Protein AF-A0A1J4J534-F1 (afdb_monomer_lite)

Organism: NCBI:txid1144522

Sequence (271 aa):
MEREEYMNDSELQEKEKAMLKSIDQSIEGYMKKGAIVITKHSIHNPIEQKQQHNYKYKQYKNELNTGKFEAQESDIGNINLQFDLSPPSSLIRNDHLQERHLTQEQRFKKMMSFYTNEPTISAIVDRAQLEAEKSYITNMKKPCSELLNNQKRLVKIKKHLNKKMKSNPNILQEQYNLLESKFNTAPKKTDAFTRDDVLQKVAELMNDLSSIHKTNDELQDQIQIISKAKATLEMEKSGIEVAISVEKERLSKAQQRFNQLIGRNSELLEM

Foldseek 3Di:
DDDDDDDDVVVVVVVVVVVVVVVVVVVVVVVVVPPPPPDDDDDDDDDDDDDPPPPVVVVVVVCVVVVVDDDDPVVVVVVPPPPPPPDPPDPCPVVNVVVVPDDPLRVQLVVCVVPDPNVVSVVVVVVVVVVVVVVCCVVVVVVVVVVVVVVVVVVVVVVVVVVVCVVPVCVVVVVVVVVVVCVPDDDDDDPPDDPVNVVVVVVVVVVVVVVVVVVVVVVVVVVVVVVVVVVVVVVVVVVVVVVVVVVVVVVVVVVVVVVVVVVVVVVVVVD

Secondary structure (DSSP, 8-state):
--------HHHHHHHHHHHHHHHHHHHHHHHHHT-------------------THHHHHHHHHHHTTS----THHHHGGG-------S-SSS-HHHHHGGGS-HHHHHHHHHTTTS-HHHHHHHHHHHHHHHHHHHHHHHHHHHHHHHHHHHHHHHHHHHHHHHHHH-TTHHHHHHHHHHHHHSSPPP--SS--HHHHHHHHHHHHHHHHHHHHHHHHHHHHHHHHHHHHHHHHHHHHHHHHHHHHHHHHHHHHHHHHHHHHHHHHHHH--

Radius of gyration: 39.92 Å; chains: 1; bounding box: 100×69×108 Å

pLDDT: mean 72.11, std 18.23, range [30.11, 94.0]

Structure (mmCIF, N/CA/C/O backbone):
data_AF-A0A1J4J534-F1
#
_entry.id   AF-A0A1J4J534-F1
#
loop_
_atom_site.group_PDB
_atom_site.id
_atom_site.type_symbol
_atom_site.label_atom_id
_atom_site.label_alt_id
_atom_site.label_comp_id
_atom_site.label_asym_id
_atom_site.label_entity_id
_atom_site.label_seq_id
_atom_site.pdbx_PDB_ins_code
_atom_site.Cartn_x
_atom_site.Cartn_y
_atom_site.Cartn_z
_atom_site.occupancy
_atom_site.B_iso_or_equiv
_atom_site.auth_seq_id
_atom_site.auth_comp_id
_atom_site.auth_asym_id
_atom_site.auth_atom_id
_atom_site.pdbx_PDB_model_num
ATOM 1 N N . MET A 1 1 ? 4.276 -19.195 -64.394 1.00 37.50 1 MET A N 1
ATOM 2 C CA . MET A 1 1 ? 2.919 -18.774 -63.986 1.00 37.50 1 MET A CA 1
ATOM 3 C C . MET A 1 1 ? 2.539 -19.644 -62.809 1.00 37.50 1 MET A C 1
ATOM 5 O O . MET A 1 1 ? 2.027 -20.736 -63.010 1.00 37.50 1 MET A O 1
ATOM 9 N N . GLU A 1 2 ? 2.888 -19.206 -61.607 1.00 41.00 2 GLU A N 1
ATOM 10 C CA . GLU A 1 2 ? 2.475 -19.865 -60.368 1.00 41.00 2 GLU A CA 1
ATOM 11 C C . GLU A 1 2 ? 1.205 -19.153 -59.897 1.00 41.00 2 GLU A C 1
ATOM 13 O O . GLU A 1 2 ? 1.174 -17.926 -59.817 1.00 41.00 2 GLU A O 1
ATOM 18 N N . ARG A 1 3 ? 0.118 -19.914 -59.736 1.00 44.62 3 ARG A N 1
ATOM 19 C CA . ARG A 1 3 ? -1.152 -19.414 -59.208 1.00 44.62 3 ARG A CA 1
ATOM 20 C C . ARG A 1 3 ? -1.053 -19.465 -57.689 1.00 44.62 3 ARG A C 1
ATOM 22 O O . ARG A 1 3 ? -0.983 -20.555 -57.134 1.00 44.62 3 ARG A O 1
ATOM 29 N N . GLU A 1 4 ? -1.044 -18.308 -57.042 1.00 50.31 4 GLU A N 1
ATOM 30 C CA . GLU A 1 4 ? -1.287 -18.218 -55.605 1.00 50.31 4 GLU A CA 1
ATOM 31 C C . GLU A 1 4 ? -2.765 -18.550 -55.348 1.00 50.31 4 GLU A C 1
ATOM 33 O O . GLU A 1 4 ? -3.672 -17.877 -55.844 1.00 50.31 4 GLU A O 1
ATOM 38 N N . GLU A 1 5 ? -3.007 -19.647 -54.632 1.00 52.44 5 GLU A N 1
ATOM 39 C CA . GLU A 1 5 ? -4.326 -20.023 -54.132 1.00 52.44 5 GLU A CA 1
ATOM 40 C C . GLU A 1 5 ? -4.675 -19.114 -52.949 1.00 52.44 5 GLU A C 1
ATOM 42 O O . GLU A 1 5 ? -4.169 -19.272 -51.838 1.00 52.44 5 GLU A O 1
ATOM 47 N N . TYR A 1 6 ? -5.535 -18.126 -53.194 1.00 52.31 6 TYR A N 1
ATOM 48 C CA . TYR A 1 6 ? -6.142 -17.333 -52.131 1.00 52.31 6 TYR A CA 1
ATOM 49 C C . TYR A 1 6 ? -7.088 -18.230 -51.324 1.00 52.31 6 TYR A C 1
ATOM 51 O O . TYR A 1 6 ? -8.120 -18.672 -51.832 1.00 52.31 6 TYR A O 1
ATOM 59 N N . MET A 1 7 ? -6.725 -18.500 -50.068 1.00 54.75 7 MET A N 1
ATOM 60 C CA . MET A 1 7 ? -7.613 -19.128 -49.088 1.00 54.75 7 MET A CA 1
ATOM 61 C C . MET A 1 7 ? -8.902 -18.306 -48.986 1.00 54.75 7 MET A C 1
ATOM 63 O O . MET A 1 7 ? -8.864 -17.099 -48.760 1.00 54.75 7 MET A O 1
ATOM 67 N N . ASN A 1 8 ? -10.034 -18.971 -49.192 1.00 63.62 8 ASN A N 1
ATOM 68 C CA . ASN A 1 8 ? -11.353 -18.357 -49.266 1.00 63.62 8 ASN A CA 1
ATOM 69 C C . ASN A 1 8 ? -11.766 -17.860 -47.865 1.00 63.62 8 ASN A C 1
ATOM 71 O O . ASN A 1 8 ? -11.670 -18.626 -46.905 1.00 63.62 8 ASN A O 1
ATOM 75 N N . ASP A 1 9 ? -12.258 -16.623 -47.727 1.00 57.19 9 ASP A N 1
ATOM 76 C CA . ASP A 1 9 ? -12.610 -16.005 -46.427 1.00 57.19 9 ASP A CA 1
ATOM 77 C C . ASP A 1 9 ? -13.566 -16.870 -45.576 1.00 57.19 9 ASP A C 1
ATOM 79 O O . ASP A 1 9 ? -13.544 -16.835 -44.344 1.00 57.19 9 ASP A O 1
ATOM 83 N N . SER A 1 10 ? -14.361 -17.716 -46.235 1.00 65.12 10 SER A N 1
ATOM 84 C CA . SER A 1 10 ? -15.246 -18.695 -45.597 1.00 65.12 10 SER A CA 1
ATOM 85 C C . SER A 1 10 ? -14.497 -19.765 -44.787 1.00 65.12 10 SER A C 1
ATOM 87 O O . SER A 1 10 ? -14.966 -20.154 -43.720 1.00 65.12 10 SER A O 1
ATOM 89 N N . GLU A 1 11 ? -13.333 -20.237 -45.241 1.00 64.06 11 GLU A N 1
ATOM 90 C CA . GLU A 1 11 ? -12.540 -21.243 -44.511 1.00 64.06 11 GLU A CA 1
ATOM 91 C C . GLU A 1 11 ? -11.846 -20.646 -43.283 1.00 64.06 11 GLU A C 1
ATOM 93 O O . GLU A 1 11 ? -11.614 -21.331 -42.282 1.00 64.06 11 GLU A O 1
ATOM 98 N N . LEU A 1 12 ? -11.522 -19.354 -43.345 1.00 64.88 12 LEU A N 1
ATOM 99 C CA . LEU A 1 12 ? -10.913 -18.620 -42.241 1.00 64.88 12 LEU A CA 1
ATOM 100 C C . LEU A 1 12 ? -11.921 -18.437 -41.097 1.00 64.88 12 LEU A C 1
ATOM 102 O O . LEU A 1 12 ? -11.598 -18.714 -39.940 1.00 64.88 12 LEU A O 1
ATOM 106 N N . GLN A 1 13 ? -13.170 -18.106 -41.435 1.00 68.38 13 GLN A N 1
ATOM 107 C CA . GLN A 1 13 ? -14.275 -18.021 -40.476 1.00 68.38 13 GLN A CA 1
ATOM 108 C C . GLN A 1 13 ? -14.634 -19.383 -39.860 1.00 68.38 13 GLN A C 1
ATOM 110 O O . GLN A 1 13 ? -14.943 -19.467 -38.668 1.00 68.38 13 GLN A O 1
ATOM 115 N N . GLU A 1 14 ? -14.563 -20.477 -40.626 1.00 73.50 14 GLU A N 1
ATOM 116 C CA . GLU A 1 14 ? -14.789 -21.823 -40.082 1.00 73.50 14 GLU A CA 1
ATOM 117 C C . GLU A 1 14 ? -13.705 -22.242 -39.081 1.00 73.50 14 GLU A C 1
ATOM 119 O O . GLU A 1 14 ? -14.021 -22.804 -38.026 1.00 73.50 14 GLU A O 1
ATOM 124 N N . LYS A 1 15 ? -12.435 -21.921 -39.359 1.00 73.75 15 LYS A N 1
ATOM 125 C CA . LYS A 1 15 ? -11.322 -22.190 -38.435 1.00 73.75 15 LYS A CA 1
ATOM 126 C C . LYS A 1 15 ? -11.412 -21.352 -37.164 1.00 73.75 15 LYS A C 1
ATOM 128 O O . LYS A 1 15 ? -11.179 -21.880 -36.076 1.00 73.75 15 LYS A O 1
ATOM 133 N N . GLU A 1 16 ? -11.812 -20.089 -37.278 1.00 66.81 16 GLU A N 1
ATOM 134 C CA . GLU A 1 16 ? -12.048 -19.216 -36.125 1.00 66.81 16 GLU A CA 1
ATOM 135 C C . GLU A 1 16 ? -13.178 -19.761 -35.237 1.00 66.81 16 GLU A C 1
ATOM 137 O O . GLU A 1 16 ? -13.026 -19.891 -34.020 1.00 66.81 16 GLU A O 1
ATOM 142 N N . LYS A 1 17 ? -14.279 -20.219 -35.842 1.00 80.50 17 LYS A N 1
ATOM 143 C CA . LYS A 1 17 ? -15.398 -20.832 -35.115 1.00 80.50 17 LYS A CA 1
ATOM 144 C C . LYS A 1 17 ? -15.013 -22.149 -34.431 1.00 80.50 17 LYS A C 1
ATOM 146 O O . LYS A 1 17 ? -15.467 -22.420 -33.317 1.00 80.50 17 LYS A O 1
ATOM 151 N N . ALA A 1 18 ? -14.170 -22.964 -35.067 1.00 74.19 18 ALA A N 1
ATOM 152 C CA . ALA A 1 18 ? -13.641 -24.192 -34.473 1.00 74.19 18 ALA A CA 1
ATOM 153 C C . ALA A 1 18 ? -12.723 -23.902 -33.271 1.00 74.19 18 ALA A C 1
ATOM 155 O O . ALA A 1 18 ? -12.807 -24.588 -32.250 1.00 74.19 18 ALA A O 1
ATOM 156 N N . MET A 1 19 ? -11.900 -22.853 -33.361 1.00 75.81 19 MET A N 1
ATOM 157 C CA . MET A 1 19 ? -11.036 -22.401 -32.271 1.00 75.81 19 MET A CA 1
ATOM 158 C C . MET A 1 19 ? -11.850 -21.896 -31.074 1.00 75.81 19 MET A C 1
ATOM 160 O O . MET A 1 19 ? -11.608 -22.334 -29.949 1.00 75.81 19 MET A O 1
ATOM 164 N N . LEU A 1 20 ? -12.858 -21.048 -31.305 1.00 75.25 20 LEU A N 1
ATOM 165 C CA . LEU A 1 20 ? -13.743 -20.549 -30.245 1.00 75.25 20 LEU A CA 1
ATOM 166 C C . LEU A 1 20 ? -14.453 -21.698 -29.515 1.00 75.25 20 LEU A C 1
ATOM 168 O O . LEU A 1 20 ? -14.466 -21.749 -28.287 1.00 75.25 20 LEU A O 1
ATOM 172 N N . LYS A 1 21 ? -14.922 -22.708 -30.257 1.00 81.94 21 LYS A N 1
ATOM 173 C CA . LYS A 1 21 ? -15.550 -23.902 -29.674 1.00 81.94 21 LYS A CA 1
ATOM 174 C C . LYS A 1 21 ? -14.589 -24.727 -28.804 1.00 81.94 21 LYS A C 1
ATOM 176 O O . LYS A 1 21 ? -15.008 -25.291 -27.794 1.00 81.94 21 LYS A O 1
ATOM 181 N N . SER A 1 22 ? -13.305 -24.795 -29.166 1.00 75.56 22 SER A N 1
ATOM 182 C CA . SER A 1 22 ? -12.268 -25.460 -28.359 1.00 75.56 22 SER A CA 1
ATOM 183 C C . SER A 1 22 ? -11.968 -24.708 -27.057 1.00 75.56 22 SER A C 1
ATOM 185 O O . SER A 1 22 ? -11.650 -25.328 -26.036 1.00 75.56 22 SER A O 1
ATOM 187 N N . ILE A 1 23 ? -12.052 -23.377 -27.088 1.00 67.69 23 ILE A N 1
ATOM 188 C CA . ILE A 1 23 ? -11.861 -22.523 -25.912 1.00 67.69 23 ILE A CA 1
ATOM 189 C C . ILE A 1 23 ? -13.025 -22.728 -24.935 1.00 67.69 23 ILE A C 1
ATOM 191 O O . ILE A 1 23 ? -12.783 -23.020 -23.763 1.00 67.69 23 ILE A O 1
ATOM 195 N N . ASP A 1 24 ? -14.266 -22.713 -25.424 1.00 74.25 24 ASP A N 1
ATOM 196 C CA . ASP A 1 24 ? -15.460 -22.929 -24.594 1.00 74.25 24 ASP A CA 1
ATOM 197 C C . ASP A 1 24 ? -15.456 -24.305 -23.907 1.00 74.25 24 ASP A C 1
ATOM 199 O O . ASP A 1 24 ? -15.734 -24.415 -22.710 1.00 74.25 24 ASP A O 1
ATOM 203 N N . GLN A 1 25 ? -15.048 -25.360 -24.623 1.00 72.81 25 GLN A N 1
ATOM 204 C CA . GLN A 1 25 ? -14.908 -26.707 -24.052 1.00 72.81 25 GLN A CA 1
ATOM 205 C C . GLN A 1 25 ? -13.839 -26.781 -22.951 1.00 72.81 25 GLN A C 1
ATOM 207 O O . GLN A 1 25 ? -14.000 -27.508 -21.966 1.00 72.81 25 GLN A O 1
ATOM 212 N N . SER A 1 26 ? -12.756 -26.013 -23.086 1.00 64.69 26 SER A N 1
ATOM 213 C CA . SER A 1 26 ? -11.688 -25.955 -22.081 1.00 64.69 26 SER A CA 1
ATOM 214 C C . SER A 1 26 ? -12.143 -25.219 -20.817 1.00 64.69 26 SER A C 1
ATOM 216 O O . SER A 1 26 ? -11.839 -25.658 -19.703 1.00 64.69 26 SER A O 1
ATOM 218 N N . ILE A 1 27 ? -12.926 -24.148 -20.980 1.00 63.81 27 ILE A N 1
ATOM 219 C CA . ILE A 1 27 ? -13.520 -23.383 -19.876 1.00 63.81 27 ILE A CA 1
ATOM 220 C C . ILE A 1 27 ? -14.545 -24.239 -19.118 1.00 63.81 27 ILE A C 1
ATOM 222 O O . ILE A 1 27 ? -14.487 -24.310 -17.888 1.00 63.81 27 ILE A O 1
ATOM 226 N N . GLU A 1 28 ? -15.424 -24.967 -19.817 1.00 71.50 28 GLU A N 1
ATOM 227 C CA . GLU A 1 28 ? -16.355 -25.911 -19.178 1.00 71.50 28 GLU A CA 1
ATOM 228 C C . GLU A 1 28 ? -15.626 -27.015 -18.397 1.00 71.50 28 GLU A C 1
ATOM 230 O O . GLU A 1 28 ? -16.038 -27.372 -17.289 1.00 71.50 28 GLU A O 1
ATOM 235 N N . GLY A 1 29 ? -14.534 -27.554 -18.950 1.00 58.31 29 GLY A N 1
ATOM 236 C CA . GLY A 1 29 ? -13.710 -28.562 -18.281 1.00 58.31 29 GLY A CA 1
ATOM 237 C C . GLY A 1 29 ? -13.076 -28.052 -16.983 1.00 58.31 29 GLY A C 1
ATOM 238 O O . GLY A 1 29 ? -12.975 -28.802 -16.009 1.00 58.31 29 GLY A O 1
ATOM 239 N N . TYR A 1 30 ? -12.697 -26.773 -16.942 1.00 55.34 30 TYR A N 1
ATOM 240 C CA . TYR A 1 30 ? -12.161 -26.118 -15.748 1.00 55.34 30 TYR A CA 1
ATOM 241 C C . TYR A 1 30 ? -13.244 -25.832 -14.702 1.00 55.34 30 TYR A C 1
ATOM 243 O O . TYR A 1 30 ? -13.063 -26.150 -13.526 1.00 55.34 30 TYR A O 1
ATOM 251 N N . MET A 1 31 ? -14.398 -25.317 -15.132 1.00 55.19 31 MET A N 1
ATOM 252 C CA . MET A 1 31 ? -15.548 -25.043 -14.259 1.00 55.19 31 MET A CA 1
ATOM 253 C C . MET A 1 31 ? -16.064 -26.325 -13.585 1.00 55.19 31 MET A C 1
ATOM 255 O O . MET A 1 31 ? -16.343 -26.330 -12.387 1.00 55.19 31 MET A O 1
ATOM 259 N N . LYS A 1 32 ? -16.114 -27.450 -14.316 1.00 55.72 32 LYS A N 1
ATOM 260 C CA . LYS A 1 32 ? -16.551 -28.750 -13.770 1.00 55.72 32 LYS A CA 1
ATOM 261 C C . LYS A 1 32 ? -15.528 -29.391 -12.819 1.00 55.72 32 LYS A C 1
ATOM 263 O O . LYS A 1 32 ? -15.926 -30.143 -11.935 1.00 55.72 32 LYS A O 1
ATOM 268 N N . LYS A 1 33 ? -14.229 -29.080 -12.940 1.00 52.97 33 LYS A N 1
ATOM 269 C CA . LYS A 1 33 ? -13.169 -29.567 -12.025 1.00 52.97 33 LYS A CA 1
ATOM 270 C C . LYS A 1 33 ? -13.004 -28.723 -10.751 1.00 52.97 33 LYS A C 1
ATOM 272 O O . LYS A 1 33 ? -12.312 -29.156 -9.833 1.00 52.97 33 LYS A O 1
ATOM 277 N N . GLY A 1 34 ? -13.648 -27.556 -10.671 1.00 44.41 34 GLY A N 1
ATOM 278 C CA . GLY A 1 34 ? -13.583 -26.637 -9.527 1.00 44.41 34 GLY A CA 1
ATOM 279 C C . GLY A 1 34 ? -14.486 -26.982 -8.335 1.00 44.41 34 GLY A C 1
ATOM 280 O O . GLY A 1 34 ? -14.379 -26.341 -7.294 1.00 44.41 34 GLY A O 1
ATOM 281 N N . ALA A 1 35 ? -15.344 -28.001 -8.428 1.00 43.91 35 ALA A N 1
ATOM 282 C CA . ALA A 1 35 ? -16.186 -28.444 -7.314 1.00 43.91 35 ALA A CA 1
ATOM 283 C C . ALA A 1 35 ? -15.469 -29.486 -6.430 1.00 43.91 35 ALA A C 1
ATOM 285 O O . ALA A 1 35 ? -15.950 -30.603 -6.246 1.00 43.91 35 ALA A O 1
ATOM 286 N N . ILE A 1 36 ? -14.306 -29.136 -5.870 1.00 41.47 36 ILE A N 1
ATOM 287 C CA . ILE A 1 36 ? -13.750 -29.886 -4.736 1.00 41.47 36 ILE A CA 1
ATOM 288 C C . ILE A 1 36 ? -14.523 -29.444 -3.494 1.00 41.47 36 ILE A C 1
ATOM 290 O O . ILE A 1 36 ? -14.346 -28.343 -2.975 1.00 41.47 36 ILE A O 1
ATOM 294 N N . VAL A 1 37 ? -15.416 -30.319 -3.039 1.00 39.72 37 VAL A N 1
ATOM 295 C CA . VAL A 1 37 ? -16.139 -30.203 -1.773 1.00 39.72 37 VAL A CA 1
ATOM 296 C C . VAL A 1 37 ? -15.119 -30.115 -0.634 1.00 39.72 37 VAL A C 1
ATOM 298 O O . VAL A 1 37 ? -14.460 -31.096 -0.299 1.00 39.72 37 VAL A O 1
ATOM 301 N N . ILE A 1 38 ? -14.983 -28.937 -0.024 1.00 36.72 38 ILE A N 1
ATOM 302 C CA . ILE A 1 38 ? -14.217 -28.760 1.213 1.00 36.72 38 ILE A CA 1
ATOM 303 C C . ILE A 1 38 ? -15.053 -29.347 2.356 1.00 36.72 38 ILE A C 1
ATOM 305 O O . ILE A 1 38 ? -15.850 -28.656 2.993 1.00 36.72 38 ILE A O 1
ATOM 309 N N . THR A 1 39 ? -14.888 -30.640 2.632 1.00 35.28 39 THR A N 1
ATOM 310 C CA . THR A 1 39 ? -15.306 -31.215 3.914 1.00 35.28 39 THR A CA 1
ATOM 311 C C . THR A 1 39 ? -14.395 -30.674 5.009 1.00 35.28 39 THR A C 1
ATOM 313 O O . THR A 1 39 ? -13.205 -30.978 5.073 1.00 35.28 39 THR A O 1
ATOM 316 N N . LYS A 1 40 ? -14.975 -29.838 5.872 1.00 36.88 40 LYS A N 1
ATOM 317 C CA . LYS A 1 40 ? -14.389 -29.357 7.122 1.00 36.88 40 LYS A CA 1
ATOM 318 C C . LYS A 1 40 ? -14.014 -30.544 8.010 1.00 36.88 40 LYS A C 1
ATOM 320 O O . LYS A 1 40 ? -14.913 -31.104 8.613 1.00 36.88 40 LYS A O 1
ATOM 325 N N . HIS A 1 41 ? -12.728 -30.859 8.143 1.00 37.03 41 HIS A N 1
ATOM 326 C CA . HIS A 1 41 ? -12.110 -31.379 9.370 1.00 37.03 41 HIS A CA 1
ATOM 327 C C . HIS A 1 41 ? -10.586 -31.268 9.250 1.00 37.03 41 HIS A C 1
ATOM 329 O O . HIS A 1 41 ? -9.970 -31.983 8.471 1.00 37.03 41 HIS A O 1
ATOM 335 N N . SER A 1 42 ? -9.962 -30.415 10.060 1.00 30.11 42 SER A N 1
ATOM 336 C CA . SER A 1 42 ? -8.620 -30.718 10.559 1.00 30.11 42 SER A CA 1
ATOM 337 C C . SER A 1 42 ? -8.472 -30.129 11.948 1.00 30.11 42 SER A C 1
ATOM 339 O O . SER A 1 42 ? -8.307 -28.927 12.145 1.00 30.11 42 SER A O 1
ATOM 341 N N . ILE A 1 43 ? -8.600 -31.036 12.903 1.00 39.88 43 ILE A N 1
ATOM 342 C CA . ILE A 1 43 ? -8.222 -30.888 14.297 1.00 39.88 43 ILE A CA 1
ATOM 343 C C . ILE A 1 43 ? -6.692 -30.764 14.355 1.00 39.88 43 ILE A C 1
ATOM 345 O O . ILE A 1 43 ? -5.972 -31.299 13.513 1.00 39.88 43 ILE A O 1
ATOM 349 N N . HIS A 1 44 ? -6.234 -29.999 15.339 1.00 35.84 44 HIS A N 1
ATOM 350 C CA . HIS A 1 44 ? -4.869 -29.914 15.847 1.00 35.84 44 HIS A CA 1
ATOM 351 C C . HIS A 1 44 ? -4.112 -31.256 15.787 1.00 35.84 44 HIS A C 1
ATOM 353 O O . HIS A 1 44 ? -4.594 -32.236 16.343 1.00 35.84 44 HIS A O 1
ATOM 359 N N . ASN A 1 45 ? -2.909 -31.271 15.208 1.00 34.72 45 ASN A N 1
ATOM 360 C CA . ASN A 1 45 ? -1.879 -32.268 15.509 1.00 34.72 45 ASN A CA 1
ATOM 361 C C . ASN A 1 45 ? -0.492 -31.597 15.525 1.00 34.72 45 ASN A C 1
ATOM 363 O O . ASN A 1 45 ? -0.276 -30.633 14.783 1.00 34.72 45 ASN A O 1
ATOM 367 N N . PRO A 1 46 ? 0.420 -32.045 16.409 1.00 44.38 46 PRO A N 1
ATOM 368 C CA . PRO A 1 46 ? 1.711 -31.412 16.640 1.00 44.38 46 PRO A CA 1
ATOM 369 C C . PRO A 1 46 ? 2.673 -31.674 15.478 1.00 44.38 46 PRO A C 1
ATOM 371 O O . PRO A 1 46 ? 2.477 -32.575 14.669 1.00 44.38 46 PRO A O 1
ATOM 374 N N . ILE A 1 47 ? 3.719 -30.854 15.410 1.00 43.69 47 ILE A N 1
ATOM 375 C CA . ILE A 1 47 ? 4.774 -30.872 14.394 1.00 43.69 47 ILE A CA 1
ATOM 376 C C . ILE A 1 47 ? 5.397 -32.276 14.306 1.00 43.69 47 ILE A C 1
ATOM 378 O O . ILE A 1 47 ? 6.241 -32.640 15.124 1.00 43.69 47 ILE A O 1
ATOM 382 N N . GLU A 1 48 ? 4.995 -33.060 13.304 1.00 39.50 48 GLU A N 1
ATOM 383 C CA . GLU A 1 48 ? 5.682 -34.295 12.938 1.00 39.50 48 GLU A CA 1
ATOM 384 C C . GLU A 1 48 ? 6.998 -33.954 12.230 1.00 39.50 48 GLU A C 1
ATOM 386 O O . GLU A 1 48 ? 7.053 -33.182 11.267 1.00 39.50 48 GLU A O 1
ATOM 391 N N . GLN A 1 49 ? 8.085 -34.532 12.738 1.00 45.19 49 GLN A N 1
ATOM 392 C CA . GLN A 1 49 ? 9.397 -34.505 12.107 1.00 45.19 49 GLN A CA 1
ATOM 393 C C . GLN A 1 49 ? 9.274 -35.071 10.688 1.00 45.19 49 GLN A C 1
ATOM 395 O O . GLN A 1 49 ? 8.901 -36.228 10.502 1.00 45.19 49 GLN A O 1
ATOM 400 N N . LYS A 1 50 ? 9.587 -34.249 9.680 1.00 37.94 50 LYS A N 1
ATOM 401 C CA . LYS A 1 50 ? 9.607 -34.659 8.272 1.00 37.94 50 LYS A CA 1
ATOM 402 C C . LYS A 1 50 ? 10.522 -35.873 8.103 1.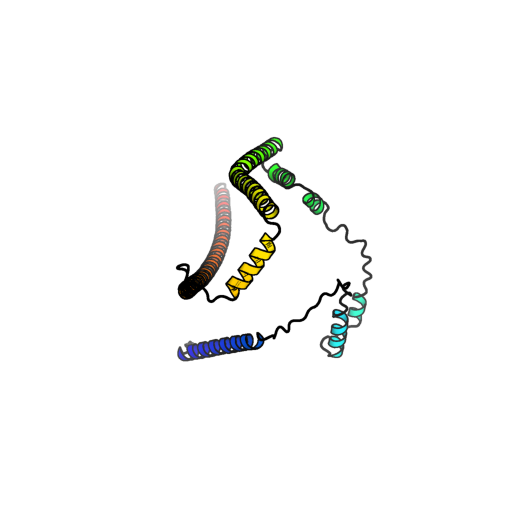00 37.94 50 LYS A C 1
ATOM 404 O O . LYS A 1 50 ? 11.743 -35.729 8.103 1.00 37.94 50 LYS A O 1
ATOM 409 N N . GLN A 1 51 ? 9.938 -37.053 7.909 1.00 44.88 51 GLN A N 1
ATOM 410 C CA . GLN A 1 51 ? 10.663 -38.177 7.331 1.00 44.88 51 GLN A CA 1
ATOM 411 C C . GLN A 1 51 ? 11.144 -37.759 5.938 1.00 44.88 51 GLN A C 1
ATOM 413 O O . GLN A 1 51 ? 10.380 -37.220 5.133 1.00 44.88 51 GLN A O 1
ATOM 418 N N . GLN A 1 52 ? 12.434 -37.959 5.675 1.00 45.75 52 GLN A N 1
ATOM 419 C CA . GLN A 1 52 ? 13.040 -37.696 4.376 1.00 45.75 52 GLN A CA 1
ATOM 420 C C . GLN A 1 52 ? 12.250 -38.423 3.276 1.00 45.75 52 GLN A C 1
ATOM 422 O O . GLN A 1 52 ? 11.954 -39.614 3.373 1.00 45.75 52 GLN A O 1
ATOM 427 N N . HIS A 1 53 ? 11.881 -37.687 2.227 1.00 39.38 53 HIS A N 1
ATOM 428 C CA . HIS A 1 53 ? 11.132 -38.205 1.088 1.00 39.38 53 HIS A CA 1
ATOM 429 C C . HIS A 1 53 ? 11.926 -39.299 0.348 1.00 39.38 53 HIS A C 1
ATOM 431 O O . HIS A 1 53 ? 12.667 -39.015 -0.588 1.00 39.38 53 HIS A O 1
ATOM 437 N N . ASN A 1 54 ? 11.669 -40.570 0.666 1.00 45.50 54 ASN A N 1
ATOM 438 C CA . ASN A 1 54 ? 12.108 -41.735 -0.122 1.00 45.50 54 ASN A CA 1
ATOM 439 C C . ASN A 1 54 ? 11.335 -41.905 -1.453 1.00 45.50 54 ASN A C 1
ATOM 441 O O . ASN A 1 54 ? 11.416 -42.945 -2.110 1.00 45.50 54 ASN A O 1
ATOM 445 N N . TYR A 1 55 ? 10.558 -40.897 -1.862 1.00 43.75 55 TYR A N 1
ATOM 446 C CA . TYR A 1 55 ? 9.604 -40.977 -2.972 1.00 43.75 55 TYR A CA 1
ATOM 447 C C . TYR A 1 55 ? 10.281 -41.197 -4.336 1.00 43.75 55 TYR A C 1
ATOM 449 O O . TYR A 1 55 ? 9.748 -41.912 -5.180 1.00 43.75 55 TYR A O 1
ATOM 457 N N . LYS A 1 56 ? 11.500 -40.673 -4.532 1.00 53.81 56 LYS A N 1
ATOM 458 C CA . LYS A 1 56 ? 12.209 -40.774 -5.820 1.00 53.81 56 LYS A CA 1
ATOM 459 C C . LYS A 1 56 ? 12.669 -42.200 -6.161 1.00 53.81 56 LYS A C 1
ATOM 461 O O . LYS A 1 56 ? 12.683 -42.569 -7.329 1.00 53.81 56 LYS A O 1
ATOM 466 N N . TYR A 1 57 ? 12.986 -43.028 -5.163 1.00 50.06 57 TYR A N 1
ATOM 467 C CA . TYR A 1 57 ? 13.584 -44.351 -5.401 1.00 50.06 57 TYR A CA 1
ATOM 468 C C . TYR A 1 57 ? 12.569 -45.406 -5.872 1.00 50.06 57 TYR A C 1
ATOM 470 O O . TYR A 1 57 ? 12.897 -46.288 -6.665 1.00 50.06 57 TYR A O 1
ATOM 478 N N . LYS A 1 58 ? 11.316 -45.320 -5.404 1.00 55.91 58 LYS A N 1
ATOM 479 C CA . LYS A 1 58 ? 10.252 -46.257 -5.807 1.00 55.91 58 LYS A CA 1
ATOM 480 C C . LYS A 1 58 ? 9.749 -45.989 -7.227 1.00 55.91 58 LYS A C 1
ATOM 482 O O . LYS A 1 58 ? 9.436 -46.941 -7.935 1.00 55.91 58 LYS A O 1
ATOM 487 N N . GLN A 1 59 ? 9.711 -44.723 -7.650 1.00 57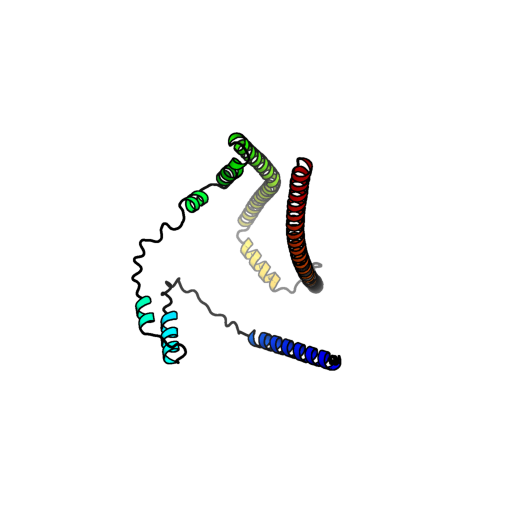.94 59 GLN A N 1
ATOM 488 C CA . GLN A 1 59 ? 9.355 -44.362 -9.025 1.00 57.94 59 GLN A CA 1
ATOM 489 C C . GLN A 1 59 ? 10.383 -44.884 -10.028 1.00 57.94 59 GLN A C 1
ATOM 491 O O . GLN A 1 59 ? 9.989 -45.526 -10.992 1.00 57.94 59 GLN A O 1
ATOM 496 N N . TYR A 1 60 ? 11.679 -44.734 -9.746 1.00 54.81 60 TYR A N 1
ATOM 497 C CA . TYR A 1 60 ? 12.728 -45.163 -10.673 1.00 54.81 60 TYR A CA 1
ATOM 498 C C . TYR A 1 60 ? 12.726 -46.681 -10.937 1.00 54.81 60 TYR A C 1
ATOM 500 O O . TYR A 1 60 ? 12.781 -47.108 -12.086 1.00 54.81 60 TYR A O 1
ATOM 508 N N . LYS A 1 61 ? 12.563 -47.522 -9.902 1.00 59.16 61 LYS A N 1
ATOM 509 C CA . LYS A 1 61 ? 12.441 -48.985 -10.091 1.00 59.16 61 LYS A CA 1
ATOM 510 C C . LYS A 1 61 ? 11.194 -49.384 -10.884 1.00 59.16 61 LYS A C 1
ATOM 512 O O . LYS A 1 61 ? 11.254 -50.313 -11.683 1.00 59.16 61 LYS A O 1
ATOM 517 N N . ASN A 1 62 ? 10.075 -48.691 -10.678 1.00 65.88 62 ASN A N 1
ATOM 518 C CA . ASN A 1 62 ? 8.856 -48.933 -11.450 1.00 65.88 62 ASN A CA 1
ATOM 519 C C . ASN A 1 62 ? 9.012 -48.485 -12.911 1.00 65.88 62 ASN A C 1
ATOM 521 O O . ASN A 1 62 ? 8.509 -49.150 -13.810 1.00 65.88 62 ASN A O 1
ATOM 525 N N . GLU A 1 63 ? 9.726 -47.390 -13.160 1.00 61.91 63 GLU A N 1
ATOM 526 C CA . GLU A 1 63 ? 10.001 -46.872 -14.505 1.00 61.91 63 GLU A CA 1
ATOM 527 C C . GLU A 1 63 ? 11.011 -47.743 -15.275 1.00 61.91 63 GLU A C 1
ATOM 529 O O . GLU A 1 63 ? 10.863 -47.927 -16.482 1.00 61.91 63 GLU A O 1
ATOM 534 N N . LEU A 1 64 ? 11.955 -48.375 -14.568 1.00 62.41 64 LEU A N 1
ATOM 535 C CA . LEU A 1 64 ? 12.850 -49.401 -15.110 1.00 62.41 64 LEU A CA 1
ATOM 536 C C . LEU A 1 64 ? 12.092 -50.696 -15.452 1.00 62.41 64 LEU A C 1
ATOM 538 O O . LEU A 1 64 ? 12.191 -51.200 -16.566 1.00 62.41 64 LEU A O 1
ATOM 542 N N . ASN A 1 65 ? 11.249 -51.191 -14.539 1.00 60.81 65 ASN A N 1
ATOM 543 C CA . ASN A 1 65 ? 10.434 -52.392 -14.771 1.00 60.81 65 ASN A CA 1
ATOM 544 C C . ASN A 1 65 ? 9.380 -52.215 -15.878 1.00 60.81 65 ASN A C 1
ATOM 546 O O . ASN A 1 65 ? 8.942 -53.195 -16.471 1.00 60.81 65 ASN A O 1
ATOM 550 N N . THR A 1 66 ? 8.953 -50.979 -16.147 1.00 67.56 66 THR A N 1
ATOM 551 C CA . THR A 1 66 ? 8.015 -50.654 -17.237 1.00 67.56 66 THR A CA 1
ATOM 552 C C . THR A 1 66 ? 8.717 -50.397 -18.573 1.00 67.56 66 THR A C 1
ATOM 554 O O . THR A 1 66 ? 8.051 -50.034 -19.539 1.00 67.56 66 THR A O 1
ATOM 557 N N . GLY A 1 67 ? 10.042 -50.595 -18.648 1.00 57.38 67 GLY A N 1
ATOM 558 C CA . GLY A 1 67 ? 10.826 -50.456 -19.880 1.00 57.38 67 GLY A CA 1
ATOM 559 C C . GLY A 1 67 ? 10.933 -49.018 -20.383 1.00 57.38 67 GLY A C 1
ATOM 560 O O . GLY A 1 67 ? 11.277 -48.791 -21.538 1.00 57.38 67 GLY A O 1
ATOM 561 N N . LYS A 1 68 ? 10.613 -48.032 -19.535 1.00 61.56 68 LYS A N 1
ATOM 562 C CA . LYS A 1 68 ? 10.598 -46.614 -19.914 1.00 61.56 68 LYS A CA 1
ATOM 563 C C . LYS A 1 68 ? 12.012 -46.037 -20.060 1.00 61.56 68 LYS A C 1
ATOM 565 O O . LYS A 1 68 ? 12.182 -45.014 -20.716 1.00 61.56 68 LYS A O 1
ATOM 570 N N . PHE A 1 69 ? 13.001 -46.701 -19.462 1.00 52.69 69 PHE A N 1
ATOM 571 C CA . PHE A 1 69 ? 14.423 -46.390 -19.561 1.00 52.69 69 PHE A CA 1
ATOM 572 C C . PHE A 1 69 ? 15.222 -47.682 -19.768 1.00 52.69 69 PHE A C 1
ATOM 574 O O . PHE A 1 69 ? 15.001 -48.658 -19.052 1.00 52.69 69 PHE A O 1
ATOM 581 N N . GLU A 1 70 ? 16.179 -47.677 -20.696 1.00 55.06 70 GLU A N 1
ATOM 582 C CA . GLU A 1 70 ? 17.247 -48.680 -20.752 1.00 55.06 70 GLU A CA 1
ATOM 583 C C . GLU A 1 70 ? 18.387 -48.187 -19.855 1.00 55.06 70 GLU A C 1
ATOM 585 O O . GLU A 1 70 ? 19.086 -47.239 -20.205 1.00 55.06 70 GLU A O 1
ATOM 590 N N . ALA A 1 71 ? 18.546 -48.765 -18.664 1.00 52.34 71 ALA A N 1
ATOM 591 C CA . ALA A 1 71 ? 19.671 -48.430 -17.795 1.00 52.34 71 ALA A CA 1
ATOM 592 C C . ALA A 1 71 ? 20.827 -49.405 -18.048 1.00 52.34 71 ALA A C 1
ATOM 594 O O . ALA A 1 71 ? 20.642 -50.621 -17.975 1.00 52.34 71 ALA A O 1
ATOM 595 N N . GLN A 1 72 ? 22.026 -48.881 -18.305 1.00 54.84 72 GLN A N 1
ATOM 596 C CA . GLN A 1 72 ? 23.263 -49.657 -18.211 1.00 54.84 72 GLN A CA 1
ATOM 597 C C . GLN A 1 72 ? 23.666 -49.757 -16.729 1.00 54.84 72 GLN A C 1
ATOM 599 O O . GLN A 1 72 ? 23.529 -48.788 -15.983 1.00 54.84 72 GLN A O 1
ATOM 604 N N . GLU A 1 73 ? 24.184 -50.907 -16.277 1.00 50.91 73 GLU A N 1
ATOM 605 C CA . GLU A 1 73 ? 24.609 -51.119 -14.873 1.00 50.91 73 GLU A CA 1
ATOM 606 C C . GLU A 1 73 ? 25.627 -50.069 -14.372 1.00 50.91 73 GLU A C 1
ATOM 608 O O . GLU A 1 73 ? 25.737 -49.832 -13.167 1.00 50.91 73 GLU A O 1
ATOM 613 N N . SER A 1 74 ? 26.317 -49.375 -15.283 1.00 49.84 74 SER A N 1
ATOM 614 C CA . SER A 1 74 ? 27.218 -48.256 -14.988 1.00 49.84 74 SER A CA 1
ATOM 615 C C . SER A 1 74 ? 26.535 -47.042 -14.348 1.00 49.84 74 SER A C 1
ATOM 617 O O . SER A 1 74 ? 27.182 -46.320 -13.588 1.00 49.84 74 SER A O 1
ATOM 619 N N . ASP A 1 75 ? 25.238 -46.824 -14.584 1.00 47.97 75 ASP A N 1
ATOM 620 C CA . ASP A 1 75 ? 24.509 -45.683 -14.008 1.00 47.97 75 ASP A CA 1
ATOM 621 C C . ASP A 1 75 ? 24.182 -45.888 -12.523 1.00 47.97 75 ASP A C 1
ATOM 623 O O . ASP A 1 75 ? 24.044 -44.924 -11.771 1.00 47.97 75 ASP A O 1
ATOM 627 N N . ILE A 1 76 ? 24.130 -47.141 -12.062 1.00 49.47 76 ILE A N 1
ATOM 628 C CA . ILE A 1 76 ? 23.899 -47.478 -10.650 1.00 49.47 76 ILE A CA 1
ATOM 629 C C . ILE A 1 76 ? 25.178 -47.234 -9.828 1.00 49.47 76 ILE A C 1
ATOM 631 O O . ILE A 1 76 ? 25.105 -46.794 -8.678 1.00 49.47 76 ILE A O 1
ATOM 635 N N . GLY A 1 77 ? 26.354 -47.454 -10.427 1.00 50.25 77 GLY A N 1
ATOM 636 C CA . GLY A 1 77 ? 27.656 -47.261 -9.780 1.00 50.25 77 GLY A CA 1
ATOM 637 C C . GLY A 1 77 ? 28.013 -45.796 -9.502 1.00 50.25 77 GLY A C 1
ATOM 638 O O . GLY A 1 77 ? 28.665 -45.506 -8.501 1.00 50.25 77 GLY A O 1
ATOM 639 N N . ASN A 1 78 ? 27.524 -44.859 -10.322 1.00 47.25 78 ASN A N 1
ATOM 640 C CA . ASN A 1 78 ? 27.804 -43.423 -10.171 1.00 47.25 78 ASN A CA 1
ATOM 641 C C . ASN A 1 78 ? 26.908 -42.709 -9.139 1.00 47.25 78 ASN A C 1
ATOM 643 O O . ASN A 1 78 ? 27.156 -41.551 -8.806 1.00 47.25 78 ASN A O 1
ATOM 647 N N . ILE A 1 79 ? 25.886 -43.384 -8.598 1.00 46.50 79 ILE A N 1
ATOM 648 C CA . ILE A 1 79 ? 24.967 -42.815 -7.591 1.00 46.50 79 ILE A CA 1
ATOM 649 C C . ILE A 1 79 ? 25.505 -43.004 -6.157 1.00 46.50 79 ILE A C 1
ATOM 651 O O . ILE A 1 79 ? 25.078 -42.305 -5.241 1.00 46.50 79 ILE A O 1
ATOM 655 N N . ASN A 1 80 ? 26.505 -43.873 -5.969 1.00 43.31 80 ASN A N 1
ATOM 656 C CA . ASN A 1 80 ? 27.215 -44.077 -4.701 1.00 43.31 80 ASN A CA 1
ATOM 657 C C . ASN A 1 80 ? 28.600 -43.407 -4.686 1.00 43.31 80 ASN A C 1
ATOM 659 O O . ASN A 1 80 ? 29.557 -43.941 -4.125 1.00 43.31 80 ASN A O 1
ATOM 663 N N . LEU A 1 81 ? 28.718 -42.202 -5.249 1.00 42.56 81 LEU A N 1
ATOM 664 C CA . LEU A 1 81 ? 29.773 -41.292 -4.808 1.00 42.56 81 LEU A CA 1
ATOM 665 C C . LEU A 1 81 ? 29.530 -41.015 -3.320 1.00 42.56 81 LEU A C 1
ATOM 667 O O . LEU A 1 81 ? 28.586 -40.310 -2.961 1.00 42.56 81 LEU A O 1
ATOM 671 N N . GLN A 1 82 ? 30.365 -41.594 -2.451 1.00 41.44 82 GLN A N 1
ATOM 672 C CA . GLN A 1 82 ? 30.516 -41.116 -1.081 1.00 41.44 82 GLN A CA 1
ATOM 673 C C . GLN A 1 82 ? 30.974 -39.661 -1.167 1.00 41.44 82 GLN A C 1
ATOM 675 O O . GLN A 1 82 ? 32.154 -39.356 -1.308 1.00 41.44 82 GLN A O 1
ATOM 680 N N . PHE A 1 83 ? 30.005 -38.754 -1.147 1.00 38.41 83 PHE A N 1
ATOM 681 C CA . PHE A 1 83 ? 30.253 -37.351 -0.915 1.00 38.41 83 PHE A CA 1
ATOM 682 C C . PHE A 1 83 ? 30.677 -37.223 0.542 1.00 38.41 83 PHE A C 1
ATOM 684 O O . PHE A 1 83 ? 29.838 -37.173 1.442 1.00 38.41 83 PHE A O 1
ATOM 691 N N . ASP A 1 84 ? 31.986 -37.181 0.764 1.00 40.78 84 ASP A N 1
ATOM 692 C CA . ASP A 1 84 ? 32.553 -36.726 2.023 1.00 40.78 84 ASP A CA 1
ATOM 693 C C . ASP A 1 84 ? 32.337 -35.206 2.085 1.00 40.78 84 ASP A C 1
ATOM 695 O O . ASP A 1 84 ? 33.204 -34.391 1.763 1.00 40.78 84 ASP A O 1
ATOM 699 N N . LEU A 1 85 ? 31.094 -34.806 2.374 1.00 43.41 85 LEU A N 1
ATOM 700 C CA . LEU A 1 85 ? 30.759 -33.421 2.663 1.00 43.41 85 LEU A CA 1
ATOM 701 C C . LEU A 1 85 ? 31.386 -33.095 4.015 1.00 43.41 85 LEU A C 1
ATOM 703 O O . LEU A 1 85 ? 30.749 -33.198 5.065 1.00 43.41 85 LEU A O 1
ATOM 707 N N . SER A 1 86 ? 32.627 -32.612 3.972 1.00 49.00 86 SER A N 1
ATOM 708 C CA . SER A 1 86 ? 33.061 -31.606 4.939 1.00 49.00 86 SER A CA 1
ATOM 709 C C . SER A 1 86 ? 31.932 -30.567 5.045 1.00 49.00 86 SER A C 1
ATOM 711 O O . SER A 1 86 ? 31.306 -30.256 4.022 1.00 49.00 86 SER A O 1
ATOM 713 N N . PRO A 1 87 ? 31.600 -30.065 6.249 1.00 47.69 87 PRO A N 1
ATOM 714 C CA . PRO A 1 87 ? 30.409 -29.245 6.441 1.00 47.69 87 PRO A CA 1
ATOM 715 C C . PRO A 1 87 ? 30.390 -28.107 5.408 1.00 47.69 87 PRO A C 1
ATOM 717 O O . PRO A 1 87 ? 31.443 -27.512 5.164 1.00 47.69 87 PRO A O 1
ATOM 720 N N . PRO A 1 88 ? 29.237 -27.793 4.781 1.00 46.16 88 PRO A N 1
ATOM 721 C CA . PRO A 1 88 ? 29.131 -26.826 3.687 1.00 46.16 88 PRO A CA 1
ATOM 722 C C . PRO A 1 88 ? 29.217 -25.382 4.208 1.00 46.16 88 PRO A C 1
ATOM 724 O O . PRO A 1 88 ? 28.405 -24.519 3.881 1.00 46.16 88 PRO A O 1
ATOM 727 N N . SER A 1 89 ? 30.206 -25.104 5.047 1.00 47.19 89 SER A N 1
ATOM 728 C CA . SER A 1 89 ? 30.557 -23.789 5.545 1.00 47.19 89 SER A CA 1
ATOM 729 C C . SER A 1 89 ? 31.825 -23.297 4.846 1.00 47.19 89 SER A C 1
ATOM 731 O O . SER A 1 89 ? 32.841 -23.165 5.513 1.00 47.19 89 SER A O 1
ATOM 733 N N . SER A 1 90 ? 31.798 -23.051 3.526 1.00 49.62 90 SER A N 1
ATOM 734 C CA . SER A 1 90 ? 32.727 -22.084 2.877 1.00 49.62 90 SER A CA 1
ATOM 735 C C . SER A 1 90 ? 32.566 -21.872 1.355 1.00 49.62 90 SER A C 1
ATOM 737 O O . SER A 1 90 ? 33.515 -21.448 0.703 1.00 49.62 90 SER A O 1
ATOM 739 N N . LEU A 1 91 ? 31.386 -22.060 0.749 1.00 47.41 91 LEU A N 1
ATOM 740 C CA . LEU A 1 91 ? 31.112 -21.456 -0.578 1.00 47.41 91 LEU A CA 1
ATOM 741 C C . LEU A 1 91 ? 30.245 -20.195 -0.504 1.00 47.41 91 LEU A C 1
ATOM 743 O O . LEU A 1 91 ? 29.876 -19.625 -1.527 1.00 47.41 91 LEU A O 1
ATOM 747 N N . ILE A 1 92 ? 29.979 -19.696 0.705 1.00 46.84 92 ILE A N 1
ATOM 748 C CA . ILE A 1 92 ? 29.656 -18.284 0.877 1.00 46.84 92 ILE A CA 1
ATOM 749 C C . ILE A 1 92 ? 30.998 -17.579 1.025 1.00 46.84 92 ILE A C 1
ATOM 751 O O . ILE A 1 92 ? 31.623 -17.627 2.081 1.00 46.84 92 ILE A O 1
ATOM 755 N N . ARG A 1 93 ? 31.459 -16.991 -0.080 1.00 47.72 93 ARG A N 1
ATOM 756 C CA . ARG A 1 93 ? 32.612 -16.090 -0.150 1.00 47.72 93 ARG A CA 1
ATOM 757 C C . ARG A 1 93 ? 32.563 -15.141 1.072 1.00 47.72 93 ARG A C 1
ATOM 759 O O . ARG A 1 93 ? 31.492 -14.607 1.365 1.00 47.72 93 ARG A O 1
ATOM 766 N N . ASN A 1 94 ? 33.647 -15.016 1.850 1.00 53.62 94 ASN A N 1
ATOM 767 C CA . ASN A 1 94 ? 33.652 -14.300 3.147 1.00 53.62 94 ASN A CA 1
ATOM 768 C C . ASN A 1 94 ? 33.069 -12.871 3.057 1.00 53.62 94 ASN A C 1
ATOM 770 O O . ASN A 1 94 ? 32.453 -12.374 3.998 1.00 53.62 94 ASN A O 1
ATOM 774 N N . ASP A 1 95 ? 33.199 -12.247 1.893 1.00 54.09 95 ASP A N 1
ATOM 775 C CA . ASP A 1 95 ? 32.589 -10.992 1.459 1.00 54.09 95 ASP A CA 1
ATOM 776 C C . ASP A 1 95 ? 31.048 -10.976 1.559 1.00 54.09 95 ASP A C 1
ATOM 778 O O . ASP A 1 95 ? 30.478 -9.994 2.036 1.00 54.09 95 ASP A O 1
ATOM 782 N N . HIS A 1 96 ? 30.353 -12.068 1.231 1.00 50.09 96 HIS A N 1
ATOM 783 C CA . HIS A 1 96 ? 28.889 -12.158 1.337 1.00 50.09 96 HIS A CA 1
ATOM 784 C C . HIS A 1 96 ? 28.375 -12.313 2.778 1.00 50.09 96 HIS A C 1
ATOM 786 O O . HIS A 1 96 ? 27.221 -11.973 3.056 1.00 50.09 96 HIS A O 1
ATOM 792 N N . LEU A 1 97 ? 29.201 -12.818 3.701 1.00 55.19 97 LEU A N 1
ATOM 793 C CA . LEU A 1 97 ? 28.864 -12.871 5.129 1.00 55.19 97 LEU A CA 1
ATOM 794 C C . LEU A 1 97 ? 29.125 -11.521 5.804 1.00 55.19 97 LEU A C 1
ATOM 796 O O . LEU A 1 97 ? 28.295 -11.067 6.589 1.00 55.19 97 LEU A O 1
ATOM 800 N N . GLN A 1 98 ? 30.212 -10.833 5.446 1.00 59.66 98 GLN A N 1
ATOM 801 C CA . GLN A 1 98 ? 30.562 -9.539 6.039 1.00 59.66 98 GLN A CA 1
ATOM 802 C C . GLN A 1 98 ? 29.525 -8.444 5.746 1.00 59.66 98 GLN A C 1
ATOM 804 O O . GLN A 1 98 ? 29.190 -7.669 6.639 1.00 59.66 98 GLN A O 1
ATOM 809 N N . GLU A 1 99 ? 28.938 -8.405 4.546 1.00 57.91 99 GLU A N 1
ATOM 810 C CA . GLU A 1 99 ? 27.941 -7.377 4.201 1.00 57.91 99 GLU A CA 1
ATOM 811 C C . GLU A 1 99 ? 26.590 -7.556 4.904 1.00 57.91 99 GLU A C 1
ATOM 813 O O . GLU A 1 99 ? 25.872 -6.577 5.148 1.00 57.91 99 GLU A O 1
ATOM 818 N N . ARG A 1 100 ? 26.245 -8.788 5.299 1.00 59.22 100 ARG A N 1
ATOM 819 C CA . ARG A 1 100 ? 24.997 -9.070 6.024 1.00 59.22 100 ARG A CA 1
ATOM 820 C C . ARG A 1 100 ? 24.988 -8.492 7.437 1.00 59.22 100 ARG A C 1
ATOM 822 O O . ARG A 1 100 ? 23.911 -8.139 7.909 1.00 59.22 100 ARG A O 1
ATOM 829 N N . HIS A 1 101 ? 26.153 -8.336 8.063 1.00 64.62 101 HIS A N 1
ATOM 830 C CA . HIS A 1 101 ? 26.292 -7.787 9.416 1.00 64.62 101 HIS A CA 1
ATOM 831 C C . HIS A 1 101 ? 26.397 -6.257 9.464 1.00 64.62 101 HIS A C 1
ATOM 833 O O . HIS A 1 101 ? 26.306 -5.682 10.546 1.00 64.62 101 HIS A O 1
ATOM 839 N N . LEU A 1 102 ? 26.564 -5.594 8.315 1.00 74.69 102 LEU A N 1
ATOM 840 C CA . LEU A 1 102 ? 26.627 -4.137 8.259 1.00 74.69 102 LEU A CA 1
ATOM 841 C C . LEU A 1 102 ? 25.250 -3.522 8.512 1.00 74.69 102 LEU A C 1
ATOM 843 O O . LEU A 1 102 ? 24.252 -3.938 7.911 1.00 74.69 102 LEU A O 1
ATOM 847 N N . THR A 1 103 ? 25.209 -2.487 9.352 1.00 80.69 103 THR A N 1
ATOM 848 C CA . THR A 1 103 ? 24.018 -1.644 9.491 1.00 80.69 103 THR A CA 1
ATOM 849 C C . THR A 1 103 ? 23.719 -0.943 8.163 1.00 80.69 103 THR A C 1
ATOM 851 O O . THR A 1 103 ? 24.596 -0.773 7.312 1.00 80.69 103 THR A O 1
ATOM 854 N N . GLN A 1 104 ? 22.471 -0.516 7.961 1.00 77.75 104 GLN A N 1
ATOM 855 C CA . GLN A 1 104 ? 22.076 0.213 6.750 1.00 77.75 104 GLN A CA 1
ATOM 856 C C . GLN A 1 104 ? 22.965 1.446 6.506 1.00 77.75 104 GLN A C 1
ATOM 858 O O . GLN A 1 104 ? 23.339 1.723 5.369 1.00 77.75 104 GLN A O 1
ATOM 863 N N . GLU A 1 105 ? 23.368 2.125 7.581 1.00 81.00 105 GLU A N 1
ATOM 864 C CA . GLU A 1 105 ? 24.309 3.243 7.548 1.00 81.00 105 GLU A CA 1
ATOM 865 C C . GLU A 1 105 ? 25.701 2.829 7.052 1.00 81.00 105 GLU A C 1
ATOM 867 O O . GLU A 1 105 ? 26.263 3.470 6.168 1.00 81.00 105 GLU A O 1
ATOM 872 N N . GLN A 1 106 ? 26.250 1.729 7.569 1.00 83.38 106 GLN A N 1
ATOM 873 C CA . GLN A 1 106 ? 27.563 1.228 7.157 1.00 83.38 106 GLN A CA 1
ATOM 874 C C . GLN A 1 106 ? 27.570 0.759 5.696 1.00 83.38 106 GLN A C 1
ATOM 876 O O . GLN A 1 106 ? 28.550 0.972 4.983 1.00 83.38 106 GLN A O 1
ATOM 881 N N . ARG A 1 107 ? 26.464 0.168 5.221 1.00 83.00 107 ARG A N 1
ATOM 882 C CA . ARG A 1 107 ? 26.295 -0.173 3.798 1.00 83.00 107 ARG A CA 1
ATOM 883 C C . ARG A 1 107 ? 26.263 1.076 2.924 1.00 83.00 107 ARG A C 1
ATOM 885 O O . ARG A 1 107 ? 26.913 1.097 1.885 1.00 83.00 107 ARG A O 1
ATOM 892 N N . PHE A 1 108 ? 25.550 2.117 3.356 1.00 82.25 108 PHE A N 1
ATOM 893 C CA . PHE A 1 108 ? 25.512 3.396 2.652 1.00 82.25 108 PHE A CA 1
ATOM 894 C C . PHE A 1 108 ? 26.895 4.056 2.598 1.00 82.25 108 PHE A C 1
ATOM 896 O O . PHE A 1 108 ? 27.316 4.474 1.522 1.00 82.25 108 PHE A O 1
ATOM 903 N N . LYS A 1 109 ? 27.634 4.071 3.716 1.00 83.81 109 LYS A N 1
ATOM 904 C CA . LYS A 1 109 ? 29.005 4.600 3.779 1.00 83.81 109 LYS A CA 1
ATOM 905 C C . LYS A 1 109 ? 29.939 3.892 2.796 1.00 83.81 109 LYS A C 1
ATOM 907 O O . LYS A 1 109 ? 30.528 4.539 1.935 1.00 83.81 109 LYS A O 1
ATOM 912 N N . LYS A 1 110 ? 29.949 2.555 2.824 1.00 82.81 110 LYS A N 1
ATOM 913 C CA . LYS A 1 110 ? 30.730 1.711 1.902 1.00 82.81 110 LYS A CA 1
ATOM 914 C C . LYS A 1 110 ? 30.319 1.870 0.429 1.00 82.81 110 LYS A C 1
ATOM 916 O O . LYS A 1 110 ? 31.146 1.722 -0.462 1.00 82.81 110 LYS A O 1
ATOM 921 N N . MET A 1 111 ? 29.044 2.146 0.151 1.00 83.56 111 MET A N 1
ATOM 922 C CA . MET A 1 111 ? 28.560 2.389 -1.213 1.00 83.56 111 MET A CA 1
ATOM 923 C C . MET A 1 111 ? 28.946 3.786 -1.720 1.00 83.56 111 MET A C 1
ATOM 925 O O . MET A 1 111 ? 29.259 3.950 -2.896 1.00 83.56 111 MET A O 1
ATOM 929 N N . MET A 1 112 ? 28.925 4.799 -0.852 1.00 82.12 112 MET A N 1
ATOM 930 C CA . MET A 1 112 ? 29.202 6.186 -1.236 1.00 82.12 112 MET A CA 1
ATOM 931 C C . MET A 1 112 ? 30.689 6.537 -1.248 1.00 82.12 112 MET A C 1
ATOM 933 O O . MET A 1 112 ? 31.068 7.510 -1.905 1.00 82.12 112 MET A O 1
ATOM 937 N N . SER A 1 113 ? 31.538 5.732 -0.602 1.00 83.38 113 SER A N 1
ATOM 938 C CA . SER A 1 113 ? 32.994 5.926 -0.570 1.00 83.38 113 SER A CA 1
ATOM 939 C C . SER A 1 113 ? 33.656 5.867 -1.950 1.00 83.38 113 SER A C 1
ATOM 941 O O . SER A 1 113 ? 34.772 6.346 -2.112 1.00 83.38 113 SER A O 1
ATOM 943 N N . PHE A 1 114 ? 32.981 5.307 -2.963 1.00 85.25 114 PHE A N 1
ATOM 944 C CA . PHE A 1 114 ? 33.441 5.347 -4.358 1.00 85.25 114 PHE A CA 1
ATOM 945 C C . PHE A 1 114 ? 33.285 6.728 -5.011 1.00 85.25 114 PHE A C 1
ATOM 947 O O . PHE A 1 114 ? 33.966 7.019 -5.990 1.00 85.25 114 PHE A O 1
ATOM 954 N N . TYR A 1 115 ? 32.382 7.564 -4.494 1.00 82.31 115 TYR A N 1
ATOM 955 C CA . TYR A 1 115 ? 31.980 8.822 -5.124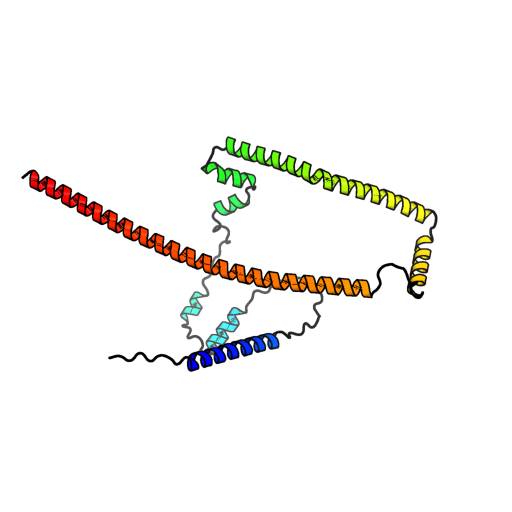 1.00 82.31 115 TYR A CA 1
ATOM 956 C C . TYR A 1 115 ? 32.456 10.055 -4.354 1.00 82.31 115 TYR A C 1
ATOM 958 O O . TYR A 1 115 ? 32.655 11.107 -4.956 1.00 82.31 115 TYR A O 1
ATOM 966 N N . THR A 1 116 ? 32.630 9.955 -3.032 1.00 88.44 116 THR A N 1
ATOM 967 C CA . THR A 1 116 ? 33.064 11.071 -2.173 1.00 88.44 116 THR A CA 1
ATOM 968 C C . THR A 1 116 ? 33.912 10.582 -0.992 1.00 88.44 116 THR A C 1
ATOM 970 O O . THR A 1 116 ? 34.097 9.383 -0.804 1.00 88.44 116 THR A O 1
ATOM 973 N N . ASN A 1 117 ? 34.471 11.509 -0.206 1.00 89.56 117 ASN A N 1
ATOM 974 C CA . ASN A 1 117 ? 35.298 11.170 0.953 1.00 89.56 117 ASN A CA 1
ATOM 975 C C . ASN A 1 117 ? 34.452 10.803 2.194 1.00 89.56 117 ASN A C 1
ATOM 977 O O . ASN A 1 117 ? 33.323 11.264 2.367 1.00 89.56 117 ASN A O 1
ATOM 981 N N . GLU A 1 118 ? 35.022 9.990 3.087 1.00 81.75 118 GLU A N 1
ATOM 982 C CA . GLU A 1 118 ? 34.346 9.482 4.294 1.00 81.75 118 GLU A CA 1
ATOM 983 C C . GLU A 1 118 ? 33.761 10.583 5.213 1.00 81.75 118 GLU A C 1
ATOM 985 O O . GLU A 1 118 ? 32.631 10.418 5.694 1.00 81.75 118 GLU A O 1
ATOM 990 N N . PRO A 1 119 ? 34.442 11.731 5.443 1.00 89.19 119 PRO A N 1
ATOM 991 C CA . PRO A 1 119 ? 33.884 12.815 6.253 1.00 89.19 119 PRO A CA 1
ATOM 992 C C . PRO A 1 119 ? 32.623 13.439 5.647 1.00 89.19 119 PRO A C 1
ATOM 994 O O . PRO A 1 119 ? 31.658 13.696 6.366 1.00 89.19 119 PRO A O 1
ATOM 997 N N . THR A 1 120 ? 32.595 13.661 4.328 1.00 86.94 120 THR A N 1
ATOM 998 C CA . THR A 1 120 ? 31.415 14.206 3.646 1.00 86.94 120 THR A CA 1
ATOM 999 C C . THR A 1 120 ? 30.252 13.220 3.689 1.00 86.94 120 THR A C 1
ATOM 1001 O O . THR A 1 120 ? 29.122 13.630 3.942 1.00 86.94 120 THR A O 1
ATOM 1004 N N . ILE A 1 121 ? 30.514 11.923 3.519 1.00 86.69 121 ILE A N 1
ATOM 1005 C CA . ILE A 1 121 ? 29.472 10.893 3.600 1.00 86.69 121 ILE A CA 1
ATOM 1006 C C . ILE A 1 121 ? 28.872 10.837 5.004 1.00 86.69 121 ILE A C 1
ATOM 1008 O O . ILE A 1 121 ? 27.650 10.805 5.149 1.00 86.69 121 ILE A O 1
ATOM 1012 N N . SER A 1 122 ? 29.715 10.880 6.037 1.00 87.12 122 SER A N 1
ATOM 1013 C CA . SER A 1 122 ? 29.254 10.918 7.428 1.00 87.12 122 SER A CA 1
ATOM 1014 C C . SER A 1 122 ? 28.405 12.162 7.700 1.00 87.12 122 SER A C 1
ATOM 1016 O O . SER A 1 122 ? 27.303 12.036 8.221 1.00 87.12 122 SER A O 1
ATOM 1018 N N . ALA A 1 123 ? 28.826 13.339 7.226 1.00 89.19 123 ALA A N 1
ATOM 1019 C CA . ALA A 1 123 ? 28.044 14.568 7.365 1.00 89.19 123 ALA A CA 1
ATOM 1020 C C . ALA A 1 123 ? 26.676 14.510 6.651 1.00 89.19 123 ALA A C 1
ATOM 1022 O O . ALA A 1 123 ? 25.692 15.058 7.152 1.00 89.19 123 ALA A O 1
ATOM 1023 N N . ILE A 1 124 ? 26.589 13.843 5.492 1.00 84.88 124 ILE A N 1
ATOM 1024 C CA . ILE A 1 124 ? 25.321 13.619 4.776 1.00 84.88 124 ILE A CA 1
ATOM 1025 C C . ILE A 1 124 ? 24.393 12.715 5.594 1.00 84.88 124 ILE A C 1
ATOM 1027 O O . ILE A 1 124 ? 23.209 13.025 5.736 1.00 84.88 124 ILE A O 1
ATOM 1031 N N . VAL A 1 125 ? 24.924 11.621 6.145 1.00 86.88 125 VAL A N 1
ATOM 1032 C CA . VAL A 1 125 ? 24.170 10.696 7.003 1.00 86.88 125 VAL A CA 1
ATOM 1033 C C . VAL A 1 125 ? 23.651 11.414 8.246 1.00 86.88 125 VAL A C 1
ATOM 1035 O O . VAL A 1 125 ? 22.453 11.351 8.517 1.00 86.88 125 VAL A O 1
ATOM 1038 N N . ASP A 1 126 ? 24.515 12.135 8.959 1.00 88.12 126 ASP A N 1
ATOM 1039 C CA . ASP A 1 126 ? 24.156 12.836 10.196 1.00 88.12 126 ASP A CA 1
ATOM 1040 C C . ASP A 1 126 ? 23.061 13.877 9.938 1.00 88.12 126 ASP A C 1
ATOM 1042 O O . ASP A 1 126 ? 22.080 13.985 10.680 1.00 88.12 126 ASP A O 1
ATOM 1046 N N . ARG A 1 127 ? 23.174 14.617 8.828 1.00 89.31 127 ARG A N 1
ATOM 1047 C CA . ARG A 1 127 ? 22.148 15.575 8.414 1.00 89.31 127 ARG A CA 1
ATOM 1048 C C . ARG A 1 127 ? 20.823 14.889 8.086 1.00 89.31 127 ARG A C 1
ATOM 1050 O O . ARG A 1 127 ? 19.780 15.361 8.535 1.00 89.31 127 ARG A O 1
ATOM 1057 N N . ALA A 1 128 ? 20.854 13.782 7.346 1.00 86.75 128 ALA A N 1
ATOM 1058 C CA . ALA A 1 128 ? 19.654 13.023 7.008 1.00 86.75 128 ALA A CA 1
ATOM 1059 C C . ALA A 1 128 ? 18.966 12.455 8.262 1.00 86.75 128 ALA A C 1
ATOM 1061 O O . ALA A 1 128 ? 17.741 12.509 8.363 1.00 86.75 128 ALA A O 1
ATOM 1062 N N . GLN A 1 129 ? 19.738 11.970 9.240 1.00 87.62 129 GLN A N 1
ATOM 1063 C CA . GLN A 1 129 ? 19.212 11.496 10.523 1.00 87.62 129 GLN A CA 1
ATOM 1064 C C . GLN A 1 129 ? 18.536 12.628 11.305 1.00 87.62 129 GLN A C 1
ATOM 1066 O O . GLN A 1 129 ? 17.396 12.469 11.742 1.00 87.62 129 GLN A O 1
ATOM 1071 N N . LEU A 1 130 ? 19.179 13.796 11.410 1.00 91.00 130 LEU A N 1
ATOM 1072 C CA . LEU A 1 130 ? 18.608 14.964 12.089 1.00 91.00 130 LEU A CA 1
ATOM 1073 C C . LEU A 1 130 ? 17.329 15.480 11.413 1.00 91.00 130 LEU A C 1
ATOM 1075 O O . LEU A 1 130 ? 16.380 15.884 12.091 1.00 91.00 130 LEU A O 1
ATOM 1079 N N . GLU A 1 131 ? 17.283 15.496 10.081 1.00 89.94 131 GLU A N 1
ATOM 1080 C CA . GLU A 1 131 ? 16.091 15.897 9.326 1.00 89.94 131 GLU A CA 1
ATOM 1081 C C . GLU A 1 131 ? 14.951 14.877 9.496 1.00 89.94 131 GLU A C 1
ATOM 1083 O O . GLU A 1 131 ? 13.804 15.266 9.748 1.00 89.94 131 GLU A O 1
ATOM 1088 N N . ALA A 1 132 ? 15.263 13.578 9.455 1.00 86.00 132 ALA A N 1
ATOM 1089 C CA . ALA A 1 132 ? 14.299 12.506 9.687 1.00 86.00 132 ALA A CA 1
ATOM 1090 C C . ALA A 1 132 ? 13.735 12.530 11.117 1.00 86.00 132 ALA A C 1
ATOM 1092 O O . ALA A 1 132 ? 12.521 12.412 11.294 1.00 86.00 132 ALA A O 1
ATOM 1093 N N . GLU A 1 133 ? 14.574 12.748 12.133 1.00 89.00 133 GLU A N 1
ATOM 1094 C CA . GLU A 1 133 ? 14.147 12.857 13.531 1.00 89.00 133 GLU A CA 1
ATOM 1095 C C . GLU A 1 133 ? 13.194 14.043 13.732 1.00 89.00 133 GLU A C 1
ATOM 1097 O O . GLU A 1 133 ? 12.107 13.894 14.298 1.00 89.00 133 GLU A O 1
ATOM 1102 N N . LYS A 1 134 ? 13.542 15.222 13.199 1.00 89.00 134 LYS A N 1
ATOM 1103 C CA . LYS A 1 134 ? 12.676 16.412 13.262 1.00 89.00 134 LYS A CA 1
ATOM 1104 C C . LYS A 1 134 ? 11.339 16.190 12.557 1.00 89.00 134 LYS A C 1
ATOM 1106 O O . LYS A 1 134 ? 10.296 16.604 13.077 1.00 89.00 134 LYS A O 1
ATOM 1111 N N . SER A 1 135 ? 11.357 15.530 11.399 1.00 87.19 135 SER A N 1
ATOM 1112 C CA . SER A 1 135 ? 10.148 15.162 10.655 1.00 87.19 135 SER A CA 1
ATOM 1113 C C . SER A 1 135 ? 9.277 14.194 11.459 1.00 87.19 135 SER A C 1
ATOM 1115 O O . SER A 1 135 ? 8.087 14.446 11.653 1.00 87.19 135 SER A O 1
ATOM 1117 N N . TYR A 1 136 ? 9.875 13.147 12.034 1.00 86.19 136 TYR A N 1
ATOM 1118 C CA . TYR A 1 136 ? 9.184 12.177 12.882 1.00 86.19 136 TYR A CA 1
ATOM 1119 C C . TYR A 1 136 ? 8.544 12.839 14.105 1.00 86.19 136 TYR A C 1
ATOM 1121 O O . TYR A 1 136 ? 7.352 12.659 14.347 1.00 86.19 136 TYR A O 1
ATOM 1129 N N . ILE A 1 137 ? 9.294 13.665 14.843 1.00 84.94 137 ILE A N 1
ATOM 1130 C CA . ILE A 1 137 ? 8.779 14.398 16.007 1.00 84.94 137 ILE A CA 1
ATOM 1131 C C . ILE A 1 137 ? 7.591 15.278 15.604 1.00 84.94 137 ILE A C 1
ATOM 1133 O O . ILE A 1 137 ? 6.590 15.338 16.317 1.00 84.94 137 ILE A O 1
ATOM 1137 N N . THR A 1 138 ? 7.673 15.956 14.461 1.00 85.56 138 THR A N 1
ATOM 1138 C CA . THR A 1 138 ? 6.601 16.840 13.985 1.00 85.56 138 THR A CA 1
ATOM 1139 C C . THR A 1 138 ? 5.354 16.050 13.595 1.00 85.56 138 THR A C 1
ATOM 1141 O O . THR A 1 138 ? 4.255 16.389 14.036 1.00 85.56 138 THR A O 1
ATOM 1144 N N . ASN A 1 139 ? 5.523 14.952 12.859 1.00 83.00 139 ASN A N 1
ATOM 1145 C CA . ASN A 1 139 ? 4.421 14.112 12.397 1.00 83.00 139 ASN A CA 1
ATOM 1146 C C . ASN A 1 139 ? 3.759 13.333 13.541 1.00 83.00 139 ASN A C 1
ATOM 1148 O O . ASN A 1 139 ? 2.542 13.160 13.546 1.00 83.00 139 ASN A O 1
ATOM 1152 N N . MET A 1 140 ? 4.531 12.918 14.547 1.00 83.38 140 MET A N 1
ATOM 1153 C CA . MET A 1 140 ? 4.023 12.141 15.681 1.00 83.38 140 MET A CA 1
ATOM 1154 C C . MET A 1 140 ? 3.435 12.994 16.808 1.00 83.38 140 MET A C 1
ATOM 1156 O O . MET A 1 140 ? 2.665 12.474 17.617 1.00 83.38 140 MET A O 1
ATOM 1160 N N . LYS A 1 141 ? 3.707 14.307 16.860 1.00 83.81 141 LYS A N 1
ATOM 1161 C CA . LYS A 1 141 ? 3.135 15.209 17.880 1.00 83.81 141 LYS A CA 1
ATOM 1162 C C . LYS A 1 141 ? 1.607 15.141 17.940 1.00 83.81 141 LYS A C 1
ATOM 1164 O O . LYS A 1 141 ? 1.046 15.044 19.033 1.00 83.81 141 LYS A O 1
ATOM 1169 N N . LYS A 1 142 ? 0.930 15.167 16.786 1.00 77.50 142 LYS A N 1
ATOM 1170 C CA . LYS A 1 142 ? -0.540 15.164 16.724 1.00 77.50 142 LYS A CA 1
ATOM 1171 C C . LYS A 1 142 ? -1.135 13.808 17.150 1.00 77.50 142 LYS A C 1
ATOM 1173 O O . LYS A 1 142 ? -1.888 13.818 18.127 1.00 77.50 142 LYS A O 1
ATOM 1178 N N . PRO A 1 143 ? -0.746 12.657 16.565 1.00 81.00 143 PRO A N 1
ATOM 1179 C CA . PRO A 1 143 ? -1.208 11.343 17.019 1.00 81.00 143 PRO A CA 1
ATOM 1180 C C . PRO A 1 143 ? -0.954 11.082 18.509 1.00 81.00 143 PRO A C 1
ATOM 1182 O O . PRO A 1 143 ? -1.851 10.625 19.216 1.00 81.00 143 PRO A O 1
ATOM 1185 N N . CYS A 1 144 ? 0.229 11.434 19.026 1.00 82.38 144 CYS A N 1
ATOM 1186 C CA . CYS A 1 144 ? 0.547 11.271 20.447 1.00 82.38 144 CYS A CA 1
ATOM 1187 C C . CYS A 1 144 ? -0.359 12.126 21.344 1.00 82.38 144 CYS A C 1
ATOM 1189 O O . CYS A 1 144 ? -0.801 11.664 22.398 1.00 82.38 144 CYS A O 1
ATOM 1191 N N . SER A 1 145 ? -0.674 13.358 20.930 1.00 85.00 145 SER A N 1
ATOM 1192 C CA . SER A 1 145 ? -1.569 14.239 21.687 1.00 85.00 145 SER A CA 1
ATOM 1193 C C . SER A 1 145 ? -3.013 13.717 21.721 1.00 85.00 145 SER A C 1
ATOM 1195 O O . SER A 1 145 ? -3.660 13.744 22.771 1.00 85.00 145 SER A O 1
ATOM 1197 N N . GLU A 1 146 ? -3.502 13.168 20.607 1.00 84.00 146 GLU A N 1
ATOM 1198 C CA . GLU A 1 146 ? -4.829 12.559 20.502 1.00 84.00 146 GLU A CA 1
ATOM 1199 C C . GLU A 1 146 ? -4.919 11.271 21.330 1.00 84.00 146 GLU A C 1
ATOM 1201 O O . GLU A 1 146 ? -5.865 11.095 22.104 1.00 84.00 146 GLU A O 1
ATOM 1206 N N . LEU A 1 147 ? -3.897 10.412 21.257 1.00 89.25 147 LEU A N 1
ATOM 1207 C CA . LEU A 1 147 ? -3.808 9.190 22.057 1.00 89.25 147 LEU A CA 1
ATOM 1208 C C . LEU A 1 147 ? -3.804 9.505 23.561 1.00 89.25 147 LEU A C 1
ATOM 1210 O O . LEU A 1 147 ? -4.556 8.898 24.327 1.00 89.25 147 LEU A O 1
ATOM 1214 N N . LEU A 1 148 ? -3.026 10.507 23.984 1.00 88.38 148 LEU A N 1
ATOM 1215 C CA . LEU A 1 148 ? -2.978 10.950 25.378 1.00 88.38 148 LEU A CA 1
ATOM 1216 C C . LEU A 1 148 ? -4.335 11.498 25.852 1.00 88.38 148 LEU A C 1
ATOM 1218 O O . LEU A 1 148 ? -4.766 11.218 26.975 1.00 88.38 148 LEU A O 1
ATOM 1222 N N . ASN A 1 149 ? -5.038 12.256 25.006 1.00 90.06 149 ASN A N 1
ATOM 1223 C CA . ASN A 1 149 ? -6.382 12.752 25.308 1.00 90.06 149 ASN A CA 1
ATOM 1224 C C . ASN A 1 149 ? -7.395 11.608 25.451 1.00 90.06 149 ASN A C 1
ATOM 1226 O O . ASN A 1 149 ? -8.183 11.596 26.404 1.00 90.06 149 ASN A O 1
ATOM 1230 N N . ASN A 1 150 ? -7.329 10.609 24.572 1.00 87.50 150 ASN A N 1
ATOM 1231 C CA . ASN A 1 150 ? -8.158 9.409 24.655 1.00 87.50 150 ASN A CA 1
ATOM 1232 C C . ASN A 1 150 ? -7.871 8.605 25.927 1.00 87.50 150 ASN A C 1
ATOM 1234 O O . ASN A 1 150 ? -8.804 8.197 26.621 1.00 87.50 150 ASN A O 1
ATOM 1238 N N . GLN A 1 151 ? -6.601 8.456 26.307 1.00 89.12 151 GLN A N 1
ATOM 1239 C CA . GLN A 1 151 ? -6.215 7.784 27.545 1.00 89.12 151 GLN A CA 1
ATOM 1240 C C . GLN A 1 151 ? -6.754 8.523 28.781 1.00 89.12 151 GLN A C 1
ATOM 1242 O O . GLN A 1 151 ? -7.359 7.909 29.664 1.00 89.12 151 GLN A O 1
ATOM 1247 N N . LYS A 1 152 ? -6.631 9.858 28.827 1.00 91.31 152 LYS A N 1
ATOM 1248 C CA . LYS A 1 152 ? -7.227 10.684 29.894 1.00 91.31 152 LYS A CA 1
ATOM 1249 C C . LYS A 1 152 ? -8.750 10.519 29.954 1.00 91.31 152 LYS A C 1
ATOM 1251 O O . LYS A 1 152 ? -9.314 10.423 31.048 1.00 91.31 152 LYS A O 1
ATOM 1256 N N . ARG A 1 153 ? -9.425 10.463 28.801 1.00 90.00 153 ARG A N 1
ATOM 1257 C CA . ARG A 1 153 ? -10.877 10.243 28.709 1.00 90.00 153 ARG A CA 1
ATOM 1258 C C . ARG A 1 153 ? -11.274 8.857 29.222 1.00 90.00 153 ARG A C 1
ATOM 1260 O O . ARG A 1 153 ? -12.199 8.768 30.027 1.00 90.00 153 ARG A O 1
ATOM 1267 N N . LEU A 1 154 ? -10.544 7.807 28.851 1.00 89.44 154 LEU A N 1
ATOM 1268 C CA . LEU A 1 154 ? -10.748 6.442 29.352 1.00 89.44 154 LEU A CA 1
ATOM 1269 C C . LEU A 1 154 ? -10.623 6.364 30.874 1.00 89.44 154 LEU A C 1
ATOM 1271 O O . LEU A 1 154 ? -11.488 5.790 31.535 1.00 89.44 154 LEU A O 1
ATOM 1275 N N . VAL A 1 155 ? -9.598 6.995 31.454 1.00 92.12 155 VAL A N 1
ATOM 1276 C CA . VAL A 1 155 ? -9.424 7.039 32.914 1.00 92.12 155 VAL A CA 1
ATOM 1277 C C . VAL A 1 155 ? -10.609 7.734 33.594 1.00 92.12 155 VAL A C 1
ATOM 1279 O O . VAL A 1 155 ? -11.100 7.241 34.613 1.00 92.12 155 VAL A O 1
ATOM 1282 N N . LYS A 1 156 ? -11.113 8.845 33.035 1.00 90.88 156 LYS A N 1
ATOM 1283 C CA . LYS A 1 156 ? -12.312 9.532 33.554 1.00 90.88 156 LYS A CA 1
ATOM 1284 C C . LYS A 1 156 ? -13.552 8.638 33.494 1.00 90.88 156 LYS A C 1
ATOM 1286 O O . LYS A 1 156 ? -14.256 8.526 34.497 1.00 90.88 156 LYS A O 1
ATOM 1291 N N . ILE A 1 157 ? -13.790 7.974 32.360 1.00 88.62 157 ILE A N 1
ATOM 1292 C CA . ILE A 1 157 ? -14.915 7.043 32.186 1.00 88.62 157 ILE A CA 1
ATOM 1293 C C . ILE A 1 157 ? -14.810 5.905 33.199 1.00 88.62 157 ILE A C 1
ATOM 1295 O O . ILE A 1 157 ? -15.766 5.658 33.925 1.00 88.62 157 ILE A O 1
ATOM 1299 N N . LYS A 1 158 ? -13.638 5.276 33.332 1.00 87.69 158 LYS A N 1
ATOM 1300 C CA . LYS A 1 158 ? -13.406 4.189 34.293 1.00 87.69 158 LYS A CA 1
ATOM 1301 C C . LYS A 1 158 ? -13.679 4.629 35.732 1.00 87.69 158 LYS A C 1
ATOM 1303 O O . LYS A 1 158 ? -14.352 3.917 36.470 1.00 87.69 158 LYS A O 1
ATOM 1308 N N . LYS A 1 159 ? -13.213 5.818 36.135 1.00 91.06 159 LYS A N 1
ATOM 1309 C CA . LYS A 1 159 ? -13.519 6.383 37.463 1.00 91.06 159 LYS A CA 1
ATOM 1310 C C . LYS A 1 159 ? -15.021 6.598 37.659 1.00 91.06 159 LYS A C 1
ATOM 1312 O O . LYS A 1 159 ? -15.542 6.256 38.717 1.00 91.06 159 LYS A O 1
ATOM 1317 N N . HIS A 1 160 ? -15.714 7.135 36.655 1.00 90.44 160 HIS A N 1
ATOM 1318 C CA . HIS A 1 160 ? -17.161 7.346 36.714 1.00 90.44 160 HIS A CA 1
ATOM 1319 C C . HIS A 1 160 ? -17.933 6.022 36.803 1.00 90.44 160 HIS A C 1
ATOM 1321 O O . HIS A 1 160 ? -18.838 5.890 37.623 1.00 90.44 160 HIS A O 1
ATOM 1327 N N . LEU A 1 161 ? -17.532 5.028 36.012 1.00 84.50 161 LEU A N 1
ATOM 1328 C CA . LEU A 1 161 ? -18.146 3.705 35.968 1.00 84.50 161 LEU A CA 1
ATOM 1329 C C . LEU A 1 161 ? -17.937 2.963 37.293 1.00 84.50 161 LEU A C 1
ATOM 1331 O O . LEU A 1 161 ? -18.898 2.475 37.876 1.00 84.50 161 LEU A O 1
ATOM 1335 N N . ASN A 1 162 ? -16.726 3.016 37.852 1.00 87.25 162 ASN A N 1
ATOM 1336 C CA . ASN A 1 162 ? -16.443 2.496 39.190 1.00 87.25 162 ASN A CA 1
ATOM 1337 C C . ASN A 1 162 ? -17.264 3.202 40.275 1.00 87.25 162 ASN A C 1
ATOM 1339 O O . ASN A 1 162 ? -17.734 2.549 41.201 1.00 87.25 162 ASN A O 1
ATOM 1343 N N . LYS A 1 163 ? -17.458 4.525 40.178 1.00 90.88 163 LYS A N 1
ATOM 1344 C CA . LYS A 1 163 ? -18.319 5.260 41.115 1.00 90.88 163 LYS A CA 1
ATOM 1345 C C . LYS A 1 163 ? -19.771 4.782 41.015 1.00 90.88 163 LYS A C 1
ATOM 1347 O O . LYS A 1 163 ? -20.381 4.547 42.050 1.00 90.88 163 LYS A O 1
ATOM 1352 N N . LYS A 1 164 ? -20.286 4.582 39.795 1.00 84.75 164 LYS A N 1
ATOM 1353 C CA . LYS A 1 164 ? -21.639 4.056 39.559 1.00 84.75 164 LYS A CA 1
ATOM 1354 C C . LYS A 1 164 ? -21.822 2.621 40.062 1.00 84.75 164 LYS A C 1
ATOM 1356 O O . LYS A 1 164 ? -22.826 2.347 40.710 1.00 84.75 164 LYS A O 1
ATOM 1361 N N . MET A 1 165 ? -20.849 1.738 39.833 1.00 82.31 165 MET A N 1
ATOM 1362 C CA . MET A 1 165 ? -20.898 0.365 40.358 1.00 82.31 165 MET A CA 1
ATOM 1363 C C . MET A 1 165 ? -20.814 0.322 41.885 1.00 82.31 165 MET A C 1
ATOM 1365 O O . MET A 1 165 ? -21.460 -0.503 42.514 1.00 82.31 165 MET A O 1
ATOM 1369 N N . LYS A 1 166 ? -20.053 1.232 42.508 1.00 85.69 166 LYS A N 1
ATOM 1370 C CA . LYS A 1 166 ? -20.033 1.354 43.972 1.00 85.69 166 LYS A CA 1
ATOM 1371 C C . LYS A 1 166 ? -21.352 1.882 44.537 1.00 85.69 166 LYS A C 1
ATOM 1373 O O . LYS A 1 166 ? -21.735 1.468 45.622 1.00 85.69 166 LYS A O 1
ATOM 1378 N N . SER A 1 167 ? -22.024 2.802 43.839 1.00 87.94 167 SER A N 1
ATOM 1379 C CA . SER A 1 167 ? -23.314 3.342 44.290 1.00 87.94 167 SER A CA 1
ATOM 1380 C C . SER A 1 167 ? -24.484 2.382 44.084 1.00 87.94 167 SER A C 1
ATOM 1382 O O . SER A 1 167 ? -25.442 2.451 44.841 1.00 87.94 167 SER A O 1
ATOM 1384 N N . ASN A 1 168 ? -24.419 1.509 43.075 1.00 84.12 168 ASN A N 1
ATOM 1385 C CA . ASN A 1 168 ? -25.394 0.442 42.879 1.00 84.12 168 ASN A CA 1
ATOM 1386 C C . ASN A 1 168 ? -24.662 -0.886 42.587 1.00 84.12 168 ASN A C 1
ATOM 1388 O O . ASN A 1 168 ? -24.238 -1.104 41.448 1.00 84.12 168 ASN A O 1
ATOM 1392 N N . PRO A 1 169 ? -24.520 -1.776 43.586 1.00 78.56 169 PRO A N 1
ATOM 1393 C CA . PRO A 1 169 ? -23.849 -3.063 43.413 1.00 78.56 169 PRO A CA 1
ATOM 1394 C C . PRO A 1 169 ? -24.627 -4.042 42.519 1.00 78.56 169 PRO A C 1
ATOM 1396 O O . PRO A 1 169 ? -24.019 -4.939 41.941 1.00 78.56 169 PRO A O 1
ATOM 1399 N N . ASN A 1 170 ? -25.935 -3.835 42.327 1.00 83.12 170 ASN A N 1
ATOM 1400 C CA . ASN A 1 170 ? -26.789 -4.683 41.490 1.00 83.12 170 ASN A CA 1
ATOM 1401 C C . ASN A 1 170 ? -26.936 -4.154 40.054 1.00 83.12 170 ASN A C 1
ATOM 1403 O O . ASN A 1 170 ? -27.673 -4.730 39.258 1.00 83.12 170 ASN A O 1
ATOM 1407 N N . ILE A 1 171 ? -26.213 -3.090 39.681 1.00 80.62 171 ILE A N 1
ATOM 1408 C CA . ILE A 1 171 ? -26.372 -2.412 38.383 1.00 80.62 171 ILE A CA 1
ATOM 1409 C C . ILE A 1 171 ? -26.111 -3.328 37.177 1.00 80.62 171 ILE A C 1
ATOM 1411 O O . ILE A 1 171 ? -26.688 -3.129 36.111 1.00 80.62 171 ILE A O 1
ATOM 1415 N N . LEU A 1 172 ? -25.254 -4.342 37.340 1.00 77.19 172 LEU A N 1
ATOM 1416 C CA . LEU A 1 172 ? -24.985 -5.346 36.307 1.00 77.19 172 LEU A CA 1
ATOM 1417 C C . LEU A 1 172 ? -26.172 -6.299 36.126 1.00 77.19 172 LEU A C 1
ATOM 1419 O O . LEU A 1 172 ? -26.541 -6.602 34.995 1.00 77.19 172 LEU A O 1
ATOM 1423 N N . GLN A 1 173 ? -26.801 -6.720 37.225 1.00 78.00 173 GLN A N 1
ATOM 1424 C CA . GLN A 1 173 ? -28.015 -7.537 37.200 1.00 78.00 173 GLN A CA 1
ATOM 1425 C C . GLN A 1 173 ? -29.208 -6.745 36.658 1.00 78.00 173 GLN A C 1
ATOM 1427 O O . GLN A 1 173 ? -29.947 -7.249 35.822 1.00 78.00 173 GLN A O 1
ATOM 1432 N N . GLU A 1 174 ? -29.356 -5.479 37.048 1.00 75.12 174 GLU A N 1
ATOM 1433 C CA . GLU A 1 174 ? -30.379 -4.590 36.490 1.00 75.12 174 GLU A CA 1
ATOM 1434 C C . GLU A 1 174 ? -30.192 -4.368 34.983 1.00 75.12 174 GLU A C 1
ATOM 1436 O O . GLU A 1 174 ? -31.171 -4.391 34.239 1.00 75.12 174 GLU A O 1
ATOM 1441 N N . GLN A 1 175 ? -28.952 -4.201 34.502 1.00 72.06 175 GLN A N 1
ATOM 1442 C CA . GLN A 1 175 ? -28.679 -4.138 33.062 1.00 72.06 175 GLN A CA 1
ATOM 1443 C C . GLN A 1 175 ? -29.007 -5.445 32.345 1.00 72.06 175 GLN A C 1
ATOM 1445 O O . GLN A 1 175 ? -29.561 -5.399 31.248 1.00 72.06 175 GLN A O 1
ATOM 1450 N N . TYR A 1 176 ? -28.681 -6.589 32.945 1.00 72.12 176 TYR A N 1
ATOM 1451 C CA . TYR A 1 176 ? -28.997 -7.897 32.379 1.00 72.12 176 TYR A CA 1
ATOM 1452 C C . TYR A 1 176 ? -30.515 -8.083 32.242 1.00 72.12 176 TYR A C 1
ATOM 1454 O O . TYR A 1 176 ? -31.006 -8.369 31.153 1.00 72.12 176 TYR A O 1
ATOM 1462 N N . ASN A 1 177 ? -31.264 -7.758 33.298 1.00 70.44 177 ASN A N 1
ATOM 1463 C CA . ASN A 1 177 ? -32.726 -7.815 33.311 1.00 70.44 177 ASN A CA 1
ATOM 1464 C C . ASN A 1 177 ? -33.357 -6.818 32.317 1.00 70.44 177 ASN A C 1
ATOM 1466 O O . ASN A 1 177 ? -34.366 -7.116 31.679 1.00 70.44 177 ASN A O 1
ATOM 1470 N N . LEU A 1 178 ? -32.760 -5.632 32.142 1.00 67.44 178 LEU A N 1
ATOM 1471 C CA . LEU A 1 178 ? -33.180 -4.649 31.134 1.00 67.44 178 LEU A CA 1
ATOM 1472 C C . LEU A 1 178 ? -32.919 -5.125 29.702 1.00 67.44 178 LEU A C 1
ATOM 1474 O O . LEU A 1 178 ? -33.732 -4.853 28.821 1.00 67.44 178 LEU A O 1
ATOM 1478 N N . LEU A 1 179 ? -31.796 -5.800 29.447 1.00 63.50 179 LEU A N 1
ATOM 1479 C CA . LEU A 1 179 ? -31.488 -6.371 28.136 1.00 63.50 179 LEU A CA 1
ATOM 1480 C C . LEU A 1 179 ? -32.465 -7.498 27.804 1.00 63.50 179 LEU A C 1
ATOM 1482 O O . LEU A 1 179 ? -33.061 -7.479 26.732 1.00 63.50 179 LEU A O 1
ATOM 1486 N N . GLU A 1 180 ? -32.706 -8.408 28.742 1.00 59.75 180 GLU A N 1
ATOM 1487 C CA . GLU A 1 180 ? -33.654 -9.513 28.582 1.00 59.75 180 GLU A CA 1
ATOM 1488 C C . GLU A 1 180 ? -35.092 -9.000 28.363 1.00 59.75 180 GLU A C 1
ATOM 1490 O O . GLU A 1 180 ? -35.809 -9.471 27.481 1.00 59.75 180 GLU A O 1
ATOM 1495 N N . SER A 1 181 ? -35.483 -7.932 29.069 1.00 55.34 181 SER A N 1
ATOM 1496 C CA . SER A 1 181 ? -36.746 -7.211 28.854 1.00 55.34 181 SER A CA 1
ATOM 1497 C C . SER A 1 181 ? -36.827 -6.521 27.481 1.00 55.34 181 SER A C 1
ATOM 1499 O O . SER A 1 181 ? -37.886 -6.531 26.850 1.00 55.34 181 SER A O 1
ATOM 1501 N N . LYS A 1 182 ? -35.731 -5.939 26.975 1.00 57.94 182 LYS A N 1
ATOM 1502 C CA . LYS A 1 182 ? -35.696 -5.266 25.662 1.00 57.94 182 LYS A CA 1
ATOM 1503 C C . LYS A 1 182 ? -35.620 -6.218 24.470 1.00 57.94 182 LYS A C 1
ATOM 1505 O O . LYS A 1 182 ? -36.110 -5.860 23.407 1.00 57.94 182 LYS A O 1
ATOM 1510 N N . PHE A 1 183 ? -35.038 -7.404 24.633 1.00 55.41 183 PHE A N 1
ATOM 1511 C CA . PHE A 1 183 ? -35.055 -8.451 23.605 1.00 55.41 183 PHE A CA 1
ATOM 1512 C C . PHE A 1 183 ? -36.427 -9.133 23.496 1.00 55.41 183 PHE A C 1
ATOM 1514 O O . PHE A 1 183 ? -36.827 -9.515 22.401 1.00 55.41 183 PHE A O 1
ATOM 1521 N N . ASN A 1 184 ? -37.163 -9.233 24.608 1.00 56.00 184 ASN A N 1
ATOM 1522 C CA . ASN A 1 184 ? -38.482 -9.875 24.664 1.00 56.00 184 ASN A CA 1
ATOM 1523 C C . ASN A 1 184 ? -39.666 -8.910 24.469 1.00 56.00 184 ASN A C 1
ATOM 1525 O O . ASN A 1 184 ? -40.820 -9.335 24.490 1.00 56.00 184 ASN A O 1
ATOM 1529 N N . THR A 1 185 ? -39.413 -7.614 24.278 1.00 53.59 185 THR A N 1
ATOM 1530 C CA . THR A 1 185 ? -40.453 -6.637 23.931 1.00 53.59 185 THR A CA 1
ATOM 1531 C C . THR A 1 185 ? -40.408 -6.333 22.440 1.00 53.59 185 THR A C 1
ATOM 1533 O O . THR A 1 185 ? -39.336 -6.177 21.858 1.00 53.59 185 THR A O 1
ATOM 1536 N N . ALA A 1 186 ? -41.581 -6.247 21.803 1.00 48.25 186 ALA A N 1
ATOM 1537 C CA . ALA A 1 186 ? -41.668 -5.860 20.399 1.00 48.25 186 ALA A CA 1
ATOM 1538 C C . ALA A 1 186 ? -40.966 -4.502 20.200 1.00 48.25 186 ALA A C 1
ATOM 1540 O O . ALA A 1 186 ? -41.180 -3.587 21.008 1.00 48.25 186 ALA A O 1
ATOM 1541 N N . PRO A 1 187 ? -40.120 -4.356 19.165 1.00 51.69 187 PRO A N 1
ATOM 1542 C CA . PRO A 1 187 ? -39.305 -3.165 18.996 1.00 51.69 187 PRO A CA 1
ATOM 1543 C C . PRO A 1 187 ? -40.212 -1.937 18.901 1.00 51.69 187 PRO A C 1
ATOM 1545 O O . PRO A 1 187 ? -41.088 -1.853 18.038 1.00 51.69 187 PRO A O 1
ATOM 1548 N N . LYS A 1 188 ? -40.016 -0.971 19.806 1.00 55.56 188 LYS A N 1
ATOM 1549 C CA . LYS A 1 188 ? -40.642 0.346 19.667 1.00 55.56 188 LYS A CA 1
ATOM 1550 C C . LYS A 1 188 ? -40.108 0.964 18.380 1.00 55.56 188 LYS A C 1
ATOM 1552 O O . LYS A 1 188 ? -38.893 1.032 18.213 1.00 55.56 188 LYS A O 1
ATOM 1557 N N . LYS A 1 189 ? -41.004 1.415 17.495 1.00 50.06 189 LYS A N 1
ATOM 1558 C CA . LYS A 1 189 ? -40.638 2.224 16.326 1.00 50.06 189 LYS A CA 1
ATOM 1559 C C . LYS A 1 189 ? -39.809 3.413 16.813 1.00 50.06 189 LYS A C 1
ATOM 1561 O O . LYS A 1 189 ? -40.332 4.300 17.480 1.00 50.06 189 LYS A O 1
ATOM 1566 N N . THR A 1 190 ? -38.515 3.383 16.538 1.00 54.25 190 THR A N 1
ATOM 1567 C CA . THR A 1 190 ? -37.620 4.528 16.671 1.00 54.25 190 THR A CA 1
ATOM 1568 C C . THR A 1 190 ? -37.318 5.040 15.272 1.00 54.25 190 THR A C 1
ATOM 1570 O O . THR A 1 190 ? -37.028 4.229 14.395 1.00 54.25 190 THR A O 1
ATOM 1573 N N . ASP A 1 191 ? -37.338 6.360 15.088 1.00 54.06 191 ASP A N 1
ATOM 1574 C CA . ASP A 1 191 ? -37.018 7.088 13.844 1.00 54.06 191 ASP A CA 1
ATOM 1575 C C . ASP A 1 191 ? -35.531 6.995 13.427 1.00 54.06 191 ASP A C 1
ATOM 1577 O O . ASP A 1 191 ? -34.950 7.936 12.895 1.00 54.06 191 ASP A O 1
ATOM 1581 N N . ALA A 1 192 ? -34.867 5.871 13.692 1.00 61.19 192 ALA A N 1
ATOM 1582 C CA . ALA A 1 192 ? -33.458 5.663 13.388 1.00 61.19 192 ALA A CA 1
ATOM 1583 C C . ALA A 1 192 ? -33.301 4.399 12.536 1.00 61.19 192 ALA A C 1
ATOM 1585 O O . ALA A 1 192 ? -33.423 3.295 13.059 1.00 61.19 192 ALA A O 1
ATOM 1586 N N . PHE A 1 193 ? -33.035 4.618 11.241 1.00 59.53 193 PHE A N 1
ATOM 1587 C CA . PHE A 1 193 ? -32.762 3.647 10.172 1.00 59.53 193 PHE A CA 1
ATOM 1588 C C . PHE A 1 193 ? -33.741 2.474 10.086 1.00 59.53 193 PHE A C 1
ATOM 1590 O O . PHE A 1 193 ? -33.656 1.482 10.814 1.00 59.53 193 PHE A O 1
ATOM 1597 N N . THR A 1 194 ? -34.648 2.563 9.118 1.00 75.19 194 THR A N 1
ATOM 1598 C CA . THR A 1 194 ? -35.473 1.424 8.740 1.00 75.19 194 THR A CA 1
ATOM 1599 C C . THR A 1 194 ? -34.605 0.345 8.092 1.00 75.19 194 THR A C 1
ATOM 1601 O O . THR A 1 194 ? -33.525 0.598 7.555 1.00 75.19 194 THR A O 1
ATOM 1604 N N . ARG A 1 195 ? -35.074 -0.903 8.143 1.00 73.00 195 ARG A N 1
ATOM 1605 C CA . ARG A 1 195 ? -34.422 -2.026 7.456 1.00 73.00 195 ARG A CA 1
ATOM 1606 C C . ARG A 1 195 ? -34.242 -1.744 5.960 1.00 73.00 195 ARG A C 1
ATOM 1608 O O . ARG A 1 195 ? -33.241 -2.165 5.388 1.00 73.00 195 ARG A O 1
ATOM 1615 N N . ASP A 1 196 ? -35.183 -1.021 5.367 1.00 74.12 196 ASP A N 1
ATOM 1616 C CA . ASP A 1 196 ? -35.168 -0.675 3.950 1.00 74.12 196 ASP A CA 1
ATOM 1617 C C . ASP A 1 196 ? -34.048 0.325 3.634 1.00 74.12 196 ASP A C 1
ATOM 1619 O O . ASP A 1 196 ? -33.341 0.132 2.648 1.00 74.12 196 ASP A O 1
ATOM 1623 N N . ASP A 1 197 ? -33.769 1.283 4.526 1.00 75.12 197 ASP A N 1
ATOM 1624 C CA . ASP A 1 197 ? -32.626 2.203 4.390 1.00 75.12 197 ASP A CA 1
ATOM 1625 C C . ASP A 1 197 ? -31.286 1.448 4.384 1.00 75.12 197 ASP A C 1
ATOM 1627 O O . ASP A 1 197 ? -30.373 1.752 3.613 1.00 75.12 197 ASP A O 1
ATOM 1631 N N . VAL A 1 198 ? -31.161 0.424 5.236 1.00 76.94 198 VAL A N 1
ATOM 1632 C CA . VAL A 1 198 ? -29.960 -0.422 5.292 1.00 76.94 198 VAL A CA 1
ATOM 1633 C C . VAL A 1 198 ? -29.827 -1.254 4.019 1.00 76.94 198 VAL A C 1
ATOM 1635 O O . VAL A 1 198 ? -28.737 -1.340 3.457 1.00 76.94 198 VAL A O 1
ATOM 1638 N N . LEU A 1 199 ? -30.922 -1.848 3.539 1.00 78.56 199 LEU A N 1
ATOM 1639 C CA . LEU A 1 199 ? -30.921 -2.640 2.308 1.00 78.56 199 LEU A CA 1
ATOM 1640 C C . LEU A 1 199 ? -30.608 -1.786 1.078 1.00 78.56 199 LEU A C 1
ATOM 1642 O O . LEU A 1 199 ? -29.826 -2.213 0.229 1.00 78.56 199 LEU A O 1
ATOM 1646 N N . GLN A 1 200 ? -31.143 -0.567 1.014 1.00 77.44 200 GLN A N 1
ATOM 1647 C CA . GLN A 1 200 ? -30.819 0.389 -0.036 1.00 77.44 200 GLN A CA 1
ATOM 1648 C C . GLN A 1 200 ? -29.331 0.751 -0.003 1.00 77.44 200 GLN A C 1
ATOM 1650 O O . GLN A 1 200 ? -28.663 0.691 -1.034 1.00 77.44 200 GLN A O 1
ATOM 1655 N N . LYS A 1 201 ? -28.773 1.037 1.181 1.00 82.81 201 LYS A N 1
ATOM 1656 C CA . LYS A 1 201 ? -27.346 1.358 1.301 1.00 82.81 201 LYS A CA 1
ATOM 1657 C C . LYS A 1 201 ? -26.443 0.182 0.929 1.00 82.81 201 LYS A C 1
ATOM 1659 O O . LYS A 1 201 ? -25.393 0.386 0.326 1.00 82.81 201 LYS A O 1
ATOM 1664 N N . VAL A 1 202 ? -26.849 -1.045 1.251 1.00 83.25 202 VAL A N 1
ATOM 1665 C CA . VAL A 1 202 ? -26.146 -2.260 0.816 1.00 83.25 202 VAL A CA 1
ATOM 1666 C C . VAL A 1 202 ? -26.191 -2.397 -0.707 1.00 83.25 202 VAL A C 1
ATOM 1668 O O . VAL A 1 202 ? -25.159 -2.675 -1.309 1.00 83.25 202 VAL A O 1
ATOM 1671 N N . ALA A 1 203 ? -27.340 -2.155 -1.341 1.00 85.06 203 ALA A N 1
ATOM 1672 C CA . ALA A 1 203 ? -27.469 -2.212 -2.797 1.00 85.06 203 ALA A CA 1
ATOM 1673 C C . ALA A 1 203 ? -26.609 -1.148 -3.504 1.00 85.06 203 ALA A C 1
ATOM 1675 O O . ALA A 1 203 ? -25.926 -1.463 -4.476 1.00 85.06 203 ALA A O 1
ATOM 1676 N N . GLU A 1 204 ? -26.580 0.083 -2.984 1.00 86.75 204 GLU A N 1
ATOM 1677 C CA . GLU A 1 204 ? -25.694 1.152 -3.469 1.00 86.75 204 GLU A CA 1
ATOM 1678 C C . GLU A 1 204 ? -24.221 0.736 -3.380 1.00 86.75 204 GLU A C 1
ATOM 1680 O O . GLU A 1 204 ? -23.508 0.786 -4.379 1.00 86.75 204 GLU A O 1
ATOM 1685 N N . LEU A 1 205 ? -23.787 0.221 -2.223 1.00 87.62 205 LEU A N 1
ATOM 1686 C CA . LEU A 1 205 ? -22.414 -0.255 -2.046 1.00 87.62 205 LEU A CA 1
ATOM 1687 C C . LEU A 1 205 ? -22.067 -1.403 -3.000 1.00 87.62 205 LEU A C 1
ATOM 1689 O O . LEU A 1 205 ? -20.952 -1.440 -3.509 1.00 87.62 205 LEU A O 1
ATOM 1693 N N . MET A 1 206 ? -22.990 -2.332 -3.265 1.00 88.69 206 MET A N 1
ATOM 1694 C CA . MET A 1 206 ? -22.745 -3.419 -4.222 1.00 88.69 206 MET A CA 1
ATOM 1695 C C . MET A 1 206 ? -22.631 -2.913 -5.666 1.00 88.69 206 MET A C 1
ATOM 1697 O O . MET A 1 206 ? -21.789 -3.413 -6.415 1.00 88.69 206 MET A O 1
ATOM 1701 N N . ASN A 1 207 ? -23.421 -1.907 -6.050 1.00 88.31 207 ASN A N 1
ATOM 1702 C CA . ASN A 1 207 ? -23.327 -1.276 -7.369 1.00 88.31 207 ASN A CA 1
ATOM 1703 C C . ASN A 1 207 ? -22.009 -0.512 -7.545 1.00 88.31 207 ASN A C 1
ATOM 1705 O O . ASN A 1 207 ? -21.358 -0.639 -8.588 1.00 88.31 207 ASN A O 1
ATOM 1709 N N . ASP A 1 208 ? -21.580 0.222 -6.518 1.00 89.25 208 ASP A N 1
ATOM 1710 C CA . ASP A 1 208 ? -20.292 0.918 -6.514 1.00 89.25 208 ASP A CA 1
ATOM 1711 C C . ASP A 1 208 ? -19.137 -0.084 -6.648 1.00 89.25 208 ASP A C 1
ATOM 1713 O O . ASP A 1 208 ? -18.238 0.094 -7.471 1.00 89.25 208 ASP A O 1
ATOM 1717 N N . LEU A 1 209 ? -19.191 -1.194 -5.904 1.00 89.75 209 LEU A N 1
ATOM 1718 C CA . LEU A 1 20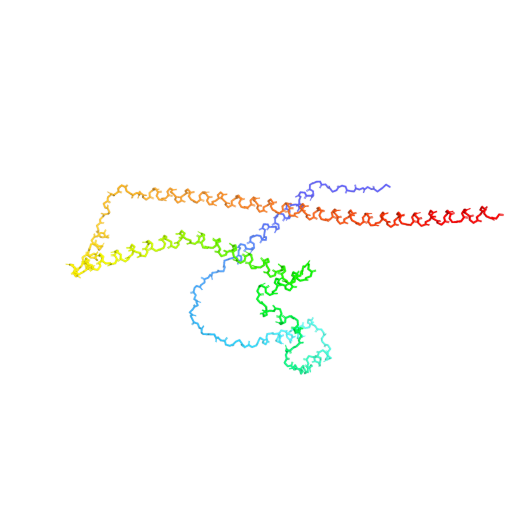9 ? -18.162 -2.236 -5.942 1.00 89.75 209 LEU A CA 1
ATOM 1719 C C . LEU A 1 209 ? -18.099 -2.937 -7.307 1.00 89.75 209 LEU A C 1
ATOM 1721 O O . LEU A 1 209 ? -17.010 -3.209 -7.809 1.00 89.75 209 LEU A O 1
ATOM 1725 N N . SER A 1 210 ? -19.254 -3.184 -7.934 1.00 91.38 210 SER A N 1
ATOM 1726 C CA . SER A 1 210 ? -19.321 -3.725 -9.296 1.00 91.38 210 SER A CA 1
ATOM 1727 C C . SER A 1 210 ? -18.721 -2.763 -10.322 1.00 91.38 210 SER A C 1
ATOM 1729 O O . SER A 1 210 ? -17.997 -3.196 -11.219 1.00 91.38 210 SER A O 1
ATOM 1731 N N . SER A 1 211 ? -18.973 -1.462 -10.170 1.00 89.94 211 SER A N 1
ATOM 1732 C CA . SER A 1 211 ? -18.422 -0.431 -11.054 1.00 89.94 211 SER A CA 1
ATOM 1733 C C . SER A 1 211 ? -16.901 -0.339 -10.920 1.00 89.94 211 SER A C 1
ATOM 1735 O O . SER A 1 211 ? -16.199 -0.370 -11.926 1.00 89.94 211 SER A O 1
ATOM 1737 N N . ILE A 1 212 ? -16.385 -0.338 -9.685 1.00 88.81 212 ILE A N 1
ATOM 1738 C CA . ILE A 1 212 ? -14.941 -0.363 -9.407 1.00 88.81 212 ILE A CA 1
ATOM 1739 C C . ILE A 1 212 ? -14.285 -1.606 -10.015 1.00 88.81 212 ILE A C 1
ATOM 1741 O O . ILE A 1 212 ? -13.197 -1.508 -10.579 1.00 88.81 212 ILE A O 1
ATOM 1745 N N . HIS A 1 213 ? -14.933 -2.771 -9.924 1.00 89.81 213 HIS A N 1
ATOM 1746 C CA . HIS A 1 213 ? -14.380 -3.997 -10.493 1.00 89.81 213 HIS A CA 1
ATOM 1747 C C . HIS A 1 213 ? -14.224 -3.899 -12.014 1.00 89.81 213 HIS A C 1
ATOM 1749 O O . HIS A 1 213 ? -13.145 -4.197 -12.517 1.00 89.81 213 HIS A O 1
ATOM 1755 N N . LYS A 1 214 ? -15.243 -3.389 -12.720 1.00 91.56 214 LYS A N 1
ATOM 1756 C CA . LYS A 1 214 ? -15.177 -3.166 -14.173 1.00 91.56 214 LYS A CA 1
ATOM 1757 C C . LYS A 1 214 ? -14.075 -2.182 -14.556 1.00 91.56 214 LYS A C 1
ATOM 1759 O O . LYS A 1 214 ? -13.306 -2.458 -15.467 1.00 91.56 214 LYS A O 1
ATOM 1764 N N . THR A 1 215 ? -13.953 -1.065 -13.835 1.00 92.88 215 THR A N 1
ATOM 1765 C CA . THR A 1 215 ? -12.877 -0.094 -14.085 1.00 92.88 215 THR A CA 1
ATOM 1766 C C . THR A 1 215 ? -11.495 -0.709 -13.861 1.00 92.88 215 THR A C 1
ATOM 1768 O O . THR A 1 215 ? -10.569 -0.420 -14.612 1.00 92.88 215 THR A O 1
ATOM 1771 N N . ASN A 1 216 ? -11.333 -1.577 -12.859 1.00 92.56 216 ASN A N 1
ATOM 1772 C CA . ASN A 1 216 ? -10.068 -2.283 -12.647 1.00 92.56 216 ASN A CA 1
ATOM 1773 C C . ASN A 1 216 ? -9.736 -3.242 -13.794 1.00 92.56 216 ASN A C 1
ATOM 1775 O O . ASN A 1 216 ? -8.578 -3.290 -14.205 1.00 92.56 216 ASN A O 1
ATOM 1779 N N . ASP A 1 217 ? -10.726 -3.961 -14.321 1.00 91.00 217 ASP A N 1
ATOM 1780 C CA . ASP A 1 217 ? -10.523 -4.858 -15.461 1.00 91.00 217 ASP A CA 1
ATOM 1781 C C . ASP A 1 217 ? -10.104 -4.057 -16.711 1.00 91.00 217 ASP A C 1
ATOM 1783 O O . ASP A 1 217 ? -9.102 -4.380 -17.349 1.00 91.00 217 ASP A O 1
ATOM 1787 N N . GLU A 1 218 ? -10.776 -2.933 -16.992 1.00 92.75 218 GLU A N 1
ATOM 1788 C CA . GLU A 1 218 ? -10.413 -2.022 -18.090 1.00 92.75 218 GLU A CA 1
ATOM 1789 C C . GLU A 1 218 ? -8.994 -1.447 -17.936 1.00 92.75 218 GLU A C 1
ATOM 1791 O O . GLU A 1 218 ? -8.226 -1.383 -18.900 1.00 92.75 218 GLU A O 1
ATOM 1796 N N . LEU A 1 219 ? -8.611 -1.040 -16.721 1.00 93.81 219 LEU A N 1
ATOM 1797 C CA . LEU A 1 219 ? -7.257 -0.558 -16.436 1.00 93.81 219 LEU A CA 1
ATOM 1798 C C . LEU A 1 219 ? -6.213 -1.663 -16.628 1.00 93.81 219 LEU A C 1
ATOM 1800 O O . LEU A 1 219 ? -5.112 -1.396 -17.115 1.00 93.81 219 LEU A O 1
ATOM 1804 N N . GLN A 1 220 ? -6.540 -2.903 -16.272 1.00 92.62 220 GLN A N 1
ATOM 1805 C CA . GLN A 1 220 ? -5.647 -4.039 -16.456 1.00 92.62 220 GLN A CA 1
ATOM 1806 C C . GLN A 1 220 ? -5.424 -4.349 -17.942 1.00 92.62 220 GLN A C 1
ATOM 1808 O O . GLN A 1 220 ? -4.282 -4.591 -18.346 1.00 92.62 220 GLN A O 1
ATOM 1813 N N . ASP A 1 221 ? -6.464 -4.242 -18.768 1.00 92.44 221 ASP A N 1
ATOM 1814 C CA . ASP A 1 221 ? -6.348 -4.354 -20.224 1.00 92.44 221 ASP A CA 1
ATOM 1815 C C . ASP A 1 221 ? -5.483 -3.229 -20.812 1.00 92.44 221 ASP A C 1
ATOM 1817 O O . ASP A 1 221 ? -4.574 -3.485 -21.611 1.00 92.44 221 ASP A O 1
ATOM 1821 N N . GLN A 1 222 ? -5.671 -1.985 -20.358 1.00 92.38 222 GLN A N 1
ATOM 1822 C CA . GLN A 1 222 ? -4.828 -0.856 -20.769 1.00 92.38 222 GLN A CA 1
ATOM 1823 C C . GLN A 1 222 ? -3.352 -1.071 -20.401 1.00 92.38 222 GLN A C 1
ATOM 1825 O O . GLN A 1 222 ? -2.465 -0.825 -21.223 1.00 92.38 222 GLN A O 1
ATOM 1830 N N . ILE A 1 223 ? -3.063 -1.588 -19.201 1.00 90.25 223 ILE A N 1
ATOM 1831 C CA . ILE A 1 223 ? -1.695 -1.922 -18.774 1.00 90.25 223 ILE A CA 1
ATOM 1832 C C . ILE A 1 223 ? -1.078 -2.984 -19.689 1.00 90.25 223 ILE A C 1
ATOM 1834 O O . ILE A 1 223 ? 0.104 -2.882 -20.039 1.00 90.25 223 ILE A O 1
ATOM 1838 N N . GLN A 1 224 ? -1.846 -3.991 -20.111 1.00 90.56 224 GLN A N 1
ATOM 1839 C CA . GLN A 1 224 ? -1.350 -5.005 -21.042 1.00 90.56 224 GLN A CA 1
ATOM 1840 C C . GLN A 1 224 ? -1.035 -4.413 -22.419 1.00 90.56 224 GLN A C 1
ATOM 1842 O O . GLN A 1 224 ? 0.017 -4.723 -22.985 1.00 90.56 224 GLN A O 1
ATOM 1847 N N . ILE A 1 225 ? -1.897 -3.536 -22.943 1.00 94.00 225 ILE A N 1
ATOM 1848 C CA . ILE A 1 225 ? -1.664 -2.835 -24.215 1.00 94.00 225 ILE A CA 1
ATOM 1849 C C . ILE A 1 225 ? -0.383 -1.997 -24.136 1.00 94.00 225 ILE A C 1
ATOM 1851 O O . ILE A 1 225 ? 0.488 -2.120 -25.000 1.00 94.00 225 ILE A O 1
ATOM 1855 N N . ILE A 1 226 ? -0.217 -1.206 -23.071 1.00 90.75 226 ILE A N 1
ATOM 1856 C CA . ILE A 1 226 ? 0.982 -0.381 -22.854 1.00 90.75 226 ILE A CA 1
ATOM 1857 C C . ILE A 1 226 ? 2.232 -1.259 -22.740 1.00 90.75 226 ILE A C 1
ATOM 1859 O O . ILE A 1 226 ? 3.283 -0.926 -23.286 1.00 90.75 226 ILE A O 1
ATOM 1863 N N . SER A 1 227 ? 2.126 -2.408 -22.073 1.00 90.56 227 SER A N 1
ATOM 1864 C CA . SER A 1 227 ? 3.243 -3.342 -21.910 1.00 90.56 227 SER A CA 1
ATOM 1865 C C . SER A 1 227 ? 3.682 -3.954 -23.248 1.00 90.56 227 SER A C 1
ATOM 1867 O O . SER A 1 227 ? 4.883 -4.062 -23.502 1.00 90.56 227 SER A O 1
ATOM 1869 N N . LYS A 1 228 ? 2.734 -4.287 -24.139 1.00 92.88 228 LYS A N 1
ATOM 1870 C CA . LYS A 1 228 ? 3.022 -4.732 -25.519 1.00 92.88 228 LYS A CA 1
ATOM 1871 C C . LYS A 1 228 ? 3.659 -3.622 -26.358 1.00 92.88 228 LYS A C 1
ATOM 1873 O O . LYS A 1 228 ? 4.649 -3.868 -27.048 1.00 92.88 228 LYS A O 1
ATOM 1878 N N . ALA A 1 229 ? 3.140 -2.397 -26.266 1.00 91.75 229 ALA A N 1
ATOM 1879 C CA . ALA A 1 229 ? 3.713 -1.240 -26.952 1.00 91.75 229 ALA A CA 1
ATOM 1880 C C . ALA A 1 229 ? 5.156 -0.970 -26.490 1.00 91.75 229 ALA A C 1
ATOM 1882 O O . ALA A 1 229 ? 6.049 -0.790 -27.315 1.00 91.75 229 ALA A O 1
ATOM 1883 N N . LYS A 1 230 ? 5.419 -1.044 -25.178 1.00 93.00 230 LYS A N 1
ATOM 1884 C CA . LYS A 1 230 ? 6.768 -0.916 -24.613 1.00 93.00 230 LYS A CA 1
ATOM 1885 C C . LYS A 1 230 ? 7.720 -1.990 -25.141 1.00 93.00 230 LYS A C 1
ATOM 1887 O O . LYS A 1 230 ? 8.845 -1.666 -25.505 1.00 93.00 230 LYS A O 1
ATOM 1892 N N . ALA A 1 231 ? 7.283 -3.249 -25.193 1.00 91.06 231 ALA A N 1
ATOM 1893 C CA . ALA A 1 231 ? 8.101 -4.332 -25.736 1.00 91.06 231 ALA A CA 1
ATOM 1894 C C . ALA A 1 231 ? 8.464 -4.087 -27.211 1.00 91.06 231 ALA A C 1
ATOM 1896 O O . ALA A 1 231 ? 9.610 -4.288 -27.601 1.00 91.06 231 ALA A O 1
ATOM 1897 N N . THR A 1 232 ? 7.513 -3.581 -28.000 1.00 92.00 232 THR A N 1
ATOM 1898 C CA . THR A 1 232 ? 7.735 -3.229 -29.413 1.00 92.00 232 THR A CA 1
ATOM 1899 C C . THR A 1 232 ? 8.770 -2.109 -29.550 1.00 92.00 232 THR A C 1
ATOM 1901 O O . THR A 1 232 ? 9.723 -2.247 -30.311 1.00 92.00 232 THR A O 1
ATOM 1904 N N . LEU A 1 233 ? 8.655 -1.048 -28.745 1.00 91.88 233 LEU A N 1
ATOM 1905 C CA . LEU A 1 233 ? 9.612 0.065 -28.744 1.00 91.88 233 LEU A CA 1
ATOM 1906 C C . LEU A 1 233 ? 11.029 -0.360 -28.328 1.00 91.88 233 LEU A C 1
ATOM 1908 O O . LEU A 1 233 ? 12.004 0.122 -28.896 1.00 91.88 233 LEU A O 1
ATOM 1912 N N . GLU A 1 234 ? 11.169 -1.268 -27.358 1.00 90.75 234 GLU A N 1
ATOM 1913 C CA . GLU A 1 234 ? 12.485 -1.805 -26.977 1.00 90.75 234 GLU A CA 1
ATOM 1914 C C . GLU A 1 234 ? 13.105 -2.650 -28.102 1.00 90.75 234 GLU A C 1
ATOM 1916 O O . GLU A 1 234 ? 14.311 -2.566 -28.344 1.00 90.75 234 GLU A O 1
ATOM 1921 N N . MET A 1 235 ? 12.295 -3.418 -28.840 1.00 89.38 235 MET A N 1
ATOM 1922 C CA . MET A 1 235 ? 12.772 -4.146 -30.021 1.00 89.38 235 MET A CA 1
ATOM 1923 C C . MET A 1 235 ? 13.232 -3.191 -31.129 1.00 89.38 235 MET A C 1
ATOM 1925 O O . MET A 1 235 ? 14.313 -3.382 -31.687 1.00 89.38 235 MET A O 1
ATOM 1929 N N . GLU A 1 236 ? 12.459 -2.142 -31.423 1.00 91.19 236 GLU A N 1
ATOM 1930 C CA . GLU A 1 236 ? 12.835 -1.120 -32.409 1.00 91.19 236 GLU A CA 1
ATOM 1931 C C . GLU A 1 236 ? 14.118 -0.389 -32.010 1.00 91.19 236 GLU A C 1
ATOM 1933 O O . GLU A 1 236 ? 15.025 -0.233 -32.829 1.00 91.19 236 GLU A O 1
ATOM 1938 N N . LYS A 1 237 ? 14.239 0.001 -30.737 1.00 91.25 237 LYS A N 1
ATOM 1939 C CA . LYS A 1 237 ? 15.446 0.629 -30.197 1.00 91.25 237 LYS A CA 1
ATOM 1940 C C . LYS A 1 237 ? 16.671 -0.266 -30.377 1.00 91.25 237 LYS A C 1
ATOM 1942 O O . LYS A 1 237 ? 17.692 0.207 -30.871 1.00 91.25 237 LYS A O 1
ATOM 1947 N N . SER A 1 238 ? 16.563 -1.551 -30.036 1.00 86.50 238 SER A N 1
ATOM 1948 C CA . SER A 1 238 ? 17.645 -2.517 -30.254 1.00 86.50 238 SER A CA 1
ATOM 1949 C C . SER A 1 238 ? 18.008 -2.637 -31.740 1.00 86.50 238 SER A C 1
ATOM 1951 O O . SER A 1 238 ? 19.188 -2.633 -32.091 1.00 86.50 238 SER A O 1
ATOM 1953 N N . GLY A 1 239 ? 17.011 -2.655 -32.632 1.00 88.25 239 GLY A N 1
ATOM 1954 C CA . GLY A 1 239 ? 17.232 -2.648 -34.081 1.00 88.25 239 GLY A CA 1
ATOM 1955 C C . GLY A 1 239 ? 17.990 -1.407 -34.567 1.00 88.25 239 GLY A C 1
ATOM 1956 O O . GLY A 1 239 ? 18.935 -1.522 -35.350 1.00 88.25 239 GLY A O 1
ATOM 1957 N N . ILE A 1 240 ? 17.633 -0.225 -34.058 1.00 89.25 240 ILE A N 1
ATOM 1958 C CA . ILE A 1 240 ? 18.319 1.037 -34.365 1.00 89.25 240 ILE A CA 1
ATOM 1959 C C . ILE A 1 240 ? 19.760 1.021 -33.840 1.00 89.25 240 ILE A C 1
ATOM 1961 O O . ILE A 1 240 ? 20.673 1.434 -34.553 1.00 89.25 240 ILE A O 1
ATOM 1965 N N . GLU A 1 241 ? 19.999 0.523 -32.626 1.00 89.75 241 GLU A N 1
ATOM 1966 C CA . GLU A 1 241 ? 21.348 0.410 -32.054 1.00 89.75 241 GLU A CA 1
ATOM 1967 C C . GLU A 1 241 ? 22.259 -0.483 -32.910 1.00 89.75 241 GLU A C 1
ATOM 1969 O O . GLU A 1 241 ? 23.410 -0.119 -33.179 1.00 89.75 241 GLU A O 1
ATOM 1974 N N . VAL A 1 242 ? 21.734 -1.608 -33.408 1.00 90.06 242 VAL A N 1
ATOM 1975 C CA . VAL A 1 242 ? 22.454 -2.484 -34.344 1.00 90.06 242 VAL A CA 1
ATOM 1976 C C . VAL A 1 242 ? 22.756 -1.753 -35.653 1.00 90.06 242 VAL A C 1
ATOM 1978 O O . VAL A 1 242 ? 23.902 -1.773 -36.106 1.00 90.06 242 VAL A O 1
ATOM 1981 N N . ALA A 1 243 ? 21.776 -1.058 -36.238 1.00 88.62 243 ALA A N 1
ATOM 1982 C CA . ALA A 1 243 ? 21.973 -0.295 -37.472 1.00 88.62 243 ALA A CA 1
ATOM 1983 C C . ALA A 1 243 ? 23.040 0.806 -37.313 1.00 88.62 243 ALA A C 1
ATOM 1985 O O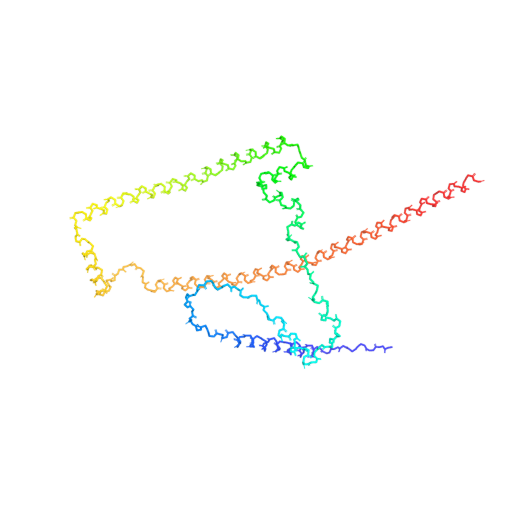 . ALA A 1 243 ? 23.926 0.939 -38.159 1.00 88.62 243 ALA A O 1
ATOM 1986 N N . ILE A 1 244 ? 23.020 1.542 -36.196 1.00 91.12 244 ILE A N 1
ATOM 1987 C CA . ILE A 1 244 ? 24.038 2.549 -35.864 1.00 91.12 244 ILE A CA 1
ATOM 1988 C C . ILE A 1 244 ? 25.424 1.907 -35.746 1.00 91.12 244 ILE A C 1
ATOM 1990 O O . ILE A 1 244 ? 26.405 2.483 -36.215 1.00 91.12 244 ILE A O 1
ATOM 1994 N N . SER A 1 245 ? 25.526 0.731 -35.122 1.00 91.25 245 SER A N 1
ATOM 1995 C CA . SER A 1 245 ? 26.795 0.007 -34.995 1.00 91.25 245 SER A CA 1
ATOM 1996 C C . SER A 1 245 ? 27.375 -0.366 -36.365 1.00 91.25 245 SER A C 1
ATOM 1998 O O . SER A 1 245 ? 28.544 -0.089 -36.642 1.00 91.25 245 SER A O 1
ATOM 2000 N N . VAL A 1 246 ? 26.536 -0.899 -37.260 1.00 92.50 246 VAL A N 1
ATOM 2001 C CA . VAL A 1 246 ? 26.928 -1.247 -38.636 1.00 92.50 246 VAL A CA 1
ATOM 2002 C C . VAL A 1 246 ? 27.384 -0.012 -39.416 1.00 92.50 246 VAL A C 1
ATOM 2004 O O . VAL A 1 246 ? 28.421 -0.051 -40.081 1.00 92.50 246 VAL A O 1
ATOM 2007 N N . GLU A 1 247 ? 26.659 1.104 -39.322 1.00 91.31 247 GLU A N 1
ATOM 2008 C CA . GLU A 1 247 ? 27.039 2.339 -40.018 1.00 91.31 247 GLU A CA 1
ATOM 2009 C C . GLU A 1 247 ? 28.321 2.966 -39.453 1.00 91.31 247 GLU A C 1
ATOM 2011 O O . GLU A 1 247 ? 29.159 3.449 -40.217 1.00 91.31 247 GLU A O 1
ATOM 2016 N N . LYS A 1 248 ? 28.559 2.878 -38.138 1.00 93.75 248 LYS A N 1
ATOM 2017 C CA . LYS A 1 248 ? 29.848 3.270 -37.542 1.00 93.75 248 LYS A CA 1
ATOM 2018 C C . LYS A 1 248 ? 31.005 2.433 -38.087 1.00 93.75 248 LYS A C 1
ATOM 2020 O O . LYS A 1 248 ? 32.061 2.986 -38.398 1.00 93.75 248 LYS A O 1
ATOM 2025 N N . GLU A 1 249 ? 30.819 1.122 -38.233 1.00 92.62 249 GLU A N 1
ATOM 2026 C CA . GLU A 1 249 ? 31.840 0.239 -38.804 1.00 92.62 249 GLU A CA 1
ATOM 2027 C C . GLU A 1 249 ? 32.105 0.564 -40.283 1.00 92.62 249 GLU A C 1
ATOM 2029 O O . GLU A 1 249 ? 33.261 0.661 -40.705 1.00 92.62 249 GLU A O 1
ATOM 2034 N N . ARG A 1 250 ? 31.046 0.791 -41.073 1.00 91.19 250 ARG A N 1
ATOM 2035 C CA . ARG A 1 250 ? 31.155 1.215 -42.480 1.00 91.19 250 ARG A CA 1
ATOM 2036 C C . ARG A 1 250 ? 31.902 2.536 -42.614 1.00 91.19 250 ARG A C 1
ATOM 2038 O O . ARG A 1 250 ? 32.818 2.625 -43.433 1.00 91.19 250 ARG A O 1
ATOM 2045 N N . LEU A 1 251 ? 31.560 3.526 -41.790 1.00 93.75 251 LEU A N 1
ATOM 2046 C CA . LEU A 1 251 ? 32.232 4.821 -41.767 1.00 93.75 251 LEU A CA 1
ATOM 2047 C C . LEU A 1 251 ? 33.715 4.672 -41.410 1.00 93.75 251 LEU A C 1
ATOM 2049 O O . LEU A 1 251 ? 34.563 5.240 -42.093 1.00 93.75 251 LEU A O 1
ATOM 2053 N N . SER A 1 252 ? 34.041 3.863 -40.399 1.00 93.56 252 SER A N 1
ATOM 2054 C CA . SER A 1 252 ? 35.430 3.597 -40.007 1.00 93.56 252 SER A CA 1
ATOM 2055 C C . SER A 1 252 ? 36.233 2.948 -41.142 1.00 93.56 252 SER A C 1
ATOM 2057 O O . SER A 1 252 ? 37.328 3.409 -41.468 1.00 93.56 252 SER A O 1
ATOM 2059 N N . LYS A 1 253 ? 35.670 1.941 -41.825 1.00 92.38 253 LYS A N 1
ATOM 2060 C CA . LYS A 1 253 ? 36.305 1.315 -43.001 1.00 92.38 253 LYS A CA 1
ATOM 2061 C C . LYS A 1 253 ? 36.491 2.304 -44.152 1.00 92.38 253 LYS A C 1
ATOM 2063 O O . LYS A 1 253 ? 37.529 2.286 -44.812 1.00 92.38 253 LYS A O 1
ATOM 2068 N N . ALA A 1 254 ? 35.508 3.169 -44.402 1.00 91.50 254 ALA A N 1
ATOM 2069 C CA . ALA A 1 254 ? 35.609 4.209 -45.422 1.00 91.50 254 ALA A CA 1
ATOM 2070 C C . ALA A 1 254 ? 36.712 5.226 -45.084 1.00 91.50 254 ALA A C 1
ATOM 2072 O O . ALA A 1 254 ? 37.524 5.547 -45.949 1.00 91.50 254 ALA A O 1
ATOM 2073 N N . GLN A 1 255 ? 36.802 5.662 -43.823 1.00 91.38 255 GLN A N 1
ATOM 2074 C CA . GLN A 1 255 ? 37.869 6.541 -43.333 1.00 91.38 255 GLN A CA 1
ATOM 2075 C C . GLN A 1 255 ? 39.253 5.896 -43.474 1.00 91.38 255 GLN A C 1
ATOM 2077 O O . GLN A 1 255 ? 40.182 6.542 -43.951 1.00 91.38 255 GLN A O 1
ATOM 2082 N N . GLN A 1 256 ? 39.394 4.613 -43.129 1.00 92.62 256 GLN A N 1
ATOM 2083 C CA . GLN A 1 256 ? 40.647 3.876 -43.321 1.00 92.62 256 GLN A CA 1
ATOM 2084 C C . GLN A 1 256 ? 41.063 3.834 -44.795 1.00 92.62 256 GLN A C 1
ATOM 2086 O O . GLN A 1 256 ? 42.211 4.138 -45.113 1.00 92.62 256 GLN A O 1
ATOM 2091 N N . ARG A 1 257 ? 40.133 3.515 -45.705 1.00 91.50 257 ARG A N 1
ATOM 2092 C CA . ARG A 1 257 ? 40.399 3.511 -47.154 1.00 91.50 257 ARG A CA 1
ATOM 2093 C C . ARG A 1 257 ? 40.769 4.895 -47.677 1.00 91.50 257 ARG A C 1
ATOM 2095 O O . ARG A 1 257 ? 41.690 5.013 -48.476 1.00 91.50 257 ARG A O 1
ATOM 2102 N N . PHE A 1 258 ? 40.075 5.934 -47.225 1.00 92.19 258 PHE A N 1
ATOM 2103 C CA . PHE A 1 258 ? 40.373 7.313 -47.599 1.00 92.19 258 PHE A CA 1
ATOM 2104 C C . PHE A 1 258 ? 41.788 7.717 -47.169 1.00 92.19 258 PHE A C 1
ATOM 2106 O O . PHE A 1 258 ? 42.560 8.208 -47.988 1.00 92.19 258 PHE A O 1
ATOM 2113 N N . ASN A 1 259 ? 42.170 7.414 -45.927 1.00 90.25 259 ASN A N 1
ATOM 2114 C CA . ASN A 1 259 ? 43.515 7.688 -45.421 1.00 90.25 259 ASN A CA 1
ATOM 2115 C C . ASN A 1 259 ? 44.597 6.900 -46.179 1.00 90.25 259 ASN A C 1
ATOM 2117 O O . ASN A 1 259 ? 45.657 7.448 -46.468 1.00 90.25 259 ASN A O 1
ATOM 2121 N N . GLN A 1 260 ? 44.329 5.643 -46.549 1.00 88.69 260 GLN A N 1
ATOM 2122 C CA . GLN A 1 260 ? 45.235 4.847 -47.389 1.00 88.69 260 GLN A CA 1
ATOM 2123 C C . GLN A 1 260 ? 45.418 5.456 -48.785 1.00 88.69 260 GLN A C 1
ATOM 2125 O O . GLN A 1 260 ? 46.535 5.494 -49.294 1.00 88.69 260 GLN A O 1
ATOM 2130 N N . LEU A 1 261 ? 44.336 5.940 -49.403 1.00 90.00 261 LEU A N 1
ATOM 2131 C CA . LEU A 1 261 ? 44.395 6.600 -50.709 1.00 90.00 261 LEU A CA 1
ATOM 2132 C C . LEU A 1 261 ? 45.162 7.923 -50.645 1.00 90.00 261 LEU A C 1
ATOM 2134 O O . LEU A 1 261 ? 45.950 8.194 -51.546 1.00 90.00 261 LEU A O 1
ATOM 2138 N N . ILE A 1 262 ? 44.972 8.714 -49.582 1.00 88.50 262 ILE A N 1
ATOM 2139 C CA . ILE A 1 262 ? 45.775 9.920 -49.342 1.00 88.50 262 ILE A CA 1
ATOM 2140 C C . ILE A 1 262 ? 47.253 9.551 -49.224 1.00 88.50 262 ILE A C 1
ATOM 2142 O O . ILE A 1 262 ? 48.059 10.112 -49.957 1.00 88.50 262 ILE A O 1
ATOM 2146 N N . GLY A 1 263 ? 47.604 8.592 -48.360 1.00 84.69 263 GLY A N 1
ATOM 2147 C CA . GLY A 1 263 ? 48.997 8.173 -48.169 1.00 84.69 263 GLY A CA 1
ATOM 2148 C C . GLY A 1 263 ? 49.656 7.719 -49.472 1.00 84.69 263 GLY A C 1
ATOM 2149 O O . GLY A 1 263 ? 50.729 8.196 -49.822 1.00 84.69 263 GLY A O 1
ATOM 2150 N N . ARG A 1 264 ? 48.959 6.886 -50.252 1.00 79.38 264 ARG A N 1
ATOM 2151 C CA . ARG A 1 264 ? 49.452 6.389 -51.543 1.00 79.38 264 ARG A CA 1
ATOM 2152 C C . ARG A 1 264 ? 49.590 7.484 -52.606 1.00 79.38 264 ARG A C 1
ATOM 2154 O O . ARG A 1 264 ? 50.507 7.427 -53.418 1.00 79.38 264 ARG A O 1
ATOM 2161 N N . ASN A 1 265 ? 48.691 8.467 -52.632 1.00 79.50 265 A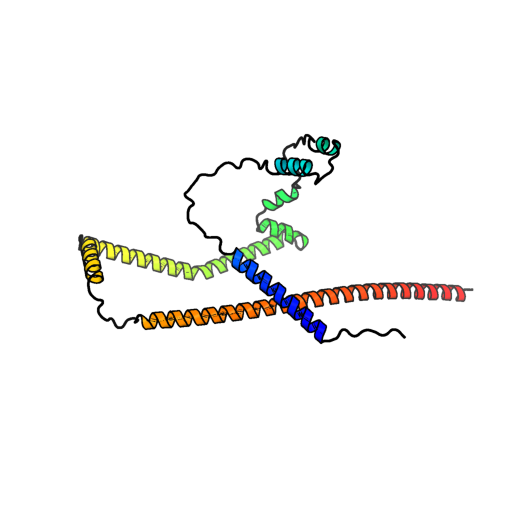SN A N 1
ATOM 2162 C CA . ASN A 1 265 ? 48.825 9.615 -53.534 1.00 79.50 265 ASN A CA 1
ATOM 2163 C C . ASN A 1 265 ? 50.003 10.512 -53.145 1.00 79.50 265 ASN A C 1
ATOM 2165 O O . ASN A 1 265 ? 50.672 11.025 -54.035 1.00 79.50 265 ASN A O 1
ATOM 2169 N N . SER A 1 266 ? 50.271 10.687 -51.849 1.00 76.75 266 SER A N 1
ATOM 2170 C CA . SER A 1 266 ? 51.451 11.422 -51.385 1.00 76.75 266 SER A CA 1
ATOM 2171 C C . SER A 1 266 ? 52.746 10.731 -51.819 1.00 76.75 266 SER A C 1
ATOM 2173 O O . SER A 1 266 ? 53.624 11.390 -52.359 1.00 76.75 266 SER A O 1
ATOM 2175 N N . GLU A 1 267 ? 52.829 9.402 -51.688 1.00 73.38 267 GLU A N 1
ATOM 2176 C CA . GLU A 1 267 ? 53.980 8.609 -52.158 1.00 73.38 267 GLU A CA 1
ATOM 2177 C C . GLU A 1 267 ? 54.201 8.720 -53.678 1.00 73.38 267 GLU A C 1
ATOM 2179 O O . GLU A 1 267 ? 55.337 8.766 -54.139 1.00 73.38 267 GLU A O 1
ATOM 2184 N N . LEU A 1 268 ? 53.126 8.790 -54.472 1.00 72.75 268 LEU A N 1
ATOM 2185 C CA . LEU A 1 268 ? 53.208 8.961 -55.929 1.00 72.75 268 LEU A CA 1
ATOM 2186 C C . LEU A 1 268 ? 53.638 10.369 -56.367 1.00 72.75 268 LEU A C 1
ATOM 2188 O O . LEU A 1 268 ? 54.104 10.516 -57.490 1.00 72.75 268 LEU A O 1
ATOM 2192 N N . LEU A 1 269 ? 53.443 11.389 -55.528 1.00 70.56 269 LEU A N 1
ATOM 2193 C CA . LEU A 1 269 ? 53.841 12.775 -55.810 1.00 70.56 269 LEU A CA 1
ATOM 2194 C C . LEU A 1 269 ? 55.295 13.074 -55.408 1.00 70.56 269 LEU A C 1
ATOM 2196 O O . LEU A 1 269 ? 55.839 14.089 -55.836 1.00 70.56 269 LEU A O 1
ATOM 2200 N N . GLU A 1 270 ? 55.904 12.223 -54.580 1.00 67.81 270 GLU A N 1
ATOM 2201 C CA . GLU A 1 270 ? 57.314 12.319 -54.175 1.00 67.81 270 GLU A CA 1
ATOM 2202 C C . GLU A 1 270 ? 58.275 11.559 -55.113 1.00 67.81 270 GLU A C 1
ATOM 2204 O O . GLU A 1 270 ? 59.491 11.736 -55.002 1.00 67.81 270 GLU A O 1
ATOM 2209 N N . MET A 1 271 ? 57.748 10.747 -56.038 1.00 54.12 271 MET A N 1
ATOM 2210 C CA . MET A 1 271 ? 58.499 10.119 -57.140 1.00 54.12 271 MET A CA 1
ATOM 2211 C C . MET A 1 271 ? 58.480 10.977 -58.405 1.00 54.12 271 MET A C 1
ATOM 2213 O O . MET A 1 271 ? 59.519 10.981 -59.104 1.00 54.12 271 MET A O 1
#